Protein AF-A0A2A5FUY6-F1 (afdb_monomer_lite)

Foldseek 3Di:
DDDDDPVCVVQVVVPDDDDDDQFQLRPDPDDRSVVLCVVQQAVGRRLVSVLVVLVVCVVVVNDDQLAAEQEDEACSLSSLVSCCVPVVSRHNYGYHHPYDPDPVVVVVVCCVVVVVDDPPVVVVVVVCCCPVVVPVVPDPPAALQRVLLVVLLVCLLVVVLVVNLVSLVCCVVRVHDPVSSVVSLVVSCVPSHVVSSVSSVVSNVVSVVVVVVVD

pLDDT: mean 90.4, std 9.93, range [43.41, 98.5]

Secondary structure (DSSP, 8-state):
-----HHHHHHHTTT--------TT-TTS-HHHHHTTTT--SSSHHHHHHHHHHHHHHHTTSS-GGG-EEEEETHHHHHHHHHHHH-TTT-SEEEEES----HHHHHHHHHHHHT----HHHHHHHHHIIIIIIIITT-SSS-HHHHHHHHHHHHHHHT-HHHHHHHHHHHHHHT--HHHHHHHHHHHHHHT-HHHHHHHHHHHHHHHHHHHTT-

Structure (mmCIF, N/CA/C/O backbone):
data_AF-A0A2A5FUY6-F1
#
_entry.id   AF-A0A2A5FUY6-F1
#
loop_
_atom_site.group_PDB
_atom_site.id
_atom_site.type_symbol
_atom_site.label_atom_id
_atom_site.label_alt_id
_atom_site.label_comp_id
_atom_site.label_asym_id
_atom_site.label_entity_id
_atom_site.label_seq_id
_atom_site.pdbx_PDB_ins_code
_atom_site.Cartn_x
_atom_site.Cartn_y
_atom_site.Cartn_z
_atom_site.occupancy
_atom_site.B_iso_or_equiv
_atom_site.auth_seq_id
_atom_site.auth_comp_id
_atom_site.auth_asym_id
_atom_site.auth_atom_id
_atom_site.pdbx_PDB_model_num
ATOM 1 N N . MET A 1 1 ? -24.615 16.978 20.552 1.00 43.41 1 MET A N 1
ATOM 2 C CA . MET A 1 1 ? -25.984 17.390 20.941 1.00 43.41 1 MET A CA 1
ATOM 3 C C . MET A 1 1 ? -26.815 16.128 21.077 1.00 43.41 1 MET A C 1
ATOM 5 O O . MET A 1 1 ? -26.804 15.338 20.144 1.00 43.41 1 MET A O 1
ATOM 9 N N . GLY A 1 2 ? -27.458 15.912 22.228 1.00 55.75 2 GLY A N 1
ATOM 10 C CA . GLY A 1 2 ? -28.378 14.790 22.431 1.00 55.75 2 GLY A CA 1
ATOM 11 C C . GLY A 1 2 ? -29.694 15.068 21.713 1.00 55.75 2 GLY A C 1
ATOM 12 O O . GLY A 1 2 ? -30.437 15.957 22.119 1.00 55.75 2 GLY A O 1
ATOM 13 N N . GLY A 1 3 ? -29.926 14.363 20.610 1.00 68.38 3 GLY A N 1
ATOM 14 C CA . GLY A 1 3 ? -31.198 14.329 19.893 1.00 68.38 3 GLY A CA 1
ATOM 15 C C . GLY A 1 3 ? -31.881 12.978 20.092 1.00 68.38 3 GLY A C 1
ATOM 16 O O . GLY A 1 3 ? -31.270 12.033 20.585 1.00 68.38 3 GLY A O 1
ATOM 17 N N . TYR A 1 4 ? -33.152 12.883 19.714 1.00 82.38 4 TYR A N 1
ATOM 18 C CA . TYR A 1 4 ? -33.868 11.612 19.713 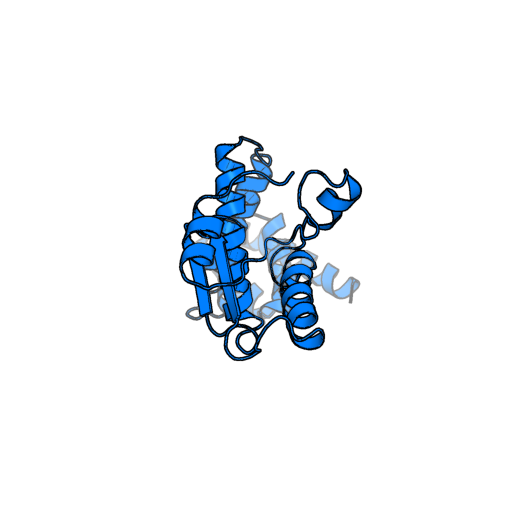1.00 82.38 4 TYR A CA 1
ATOM 19 C C . TYR A 1 4 ? -33.300 10.683 18.627 1.00 82.38 4 TYR A C 1
ATOM 21 O O . TYR A 1 4 ? -33.325 11.029 17.446 1.00 82.38 4 TYR A O 1
ATOM 29 N N . ASP A 1 5 ? -32.807 9.510 19.029 1.00 88.81 5 ASP A N 1
ATOM 30 C CA . ASP A 1 5 ? -32.321 8.463 18.128 1.00 88.81 5 ASP A CA 1
ATOM 31 C C . ASP A 1 5 ? -33.259 7.247 18.179 1.00 88.81 5 ASP A C 1
ATOM 33 O O . ASP A 1 5 ? -33.439 6.626 19.234 1.00 88.81 5 ASP A O 1
ATOM 37 N N . PHE A 1 6 ? -33.886 6.925 17.042 1.00 89.94 6 PHE A N 1
ATOM 38 C CA . PHE A 1 6 ? -34.851 5.824 16.934 1.00 89.94 6 PHE A CA 1
ATOM 39 C C . PHE A 1 6 ? -34.223 4.461 17.228 1.00 89.94 6 PHE A C 1
ATOM 41 O O . PHE A 1 6 ? -34.883 3.593 17.797 1.00 89.94 6 PHE A O 1
ATOM 48 N N . PHE A 1 7 ? -32.965 4.258 16.840 1.00 91.38 7 PHE A N 1
ATOM 49 C CA . PHE A 1 7 ? -32.300 2.969 16.970 1.00 91.38 7 PHE A CA 1
ATOM 50 C C . PHE A 1 7 ? -31.896 2.703 18.425 1.00 91.38 7 PHE A C 1
ATOM 52 O O . PHE A 1 7 ? -32.183 1.633 18.963 1.00 91.38 7 PHE A O 1
ATOM 59 N N . ALA A 1 8 ? -31.350 3.710 19.106 1.00 93.12 8 ALA A N 1
ATOM 60 C CA . ALA A 1 8 ? -31.071 3.672 20.534 1.00 93.12 8 ALA A CA 1
ATOM 61 C C . ALA A 1 8 ? -32.352 3.445 21.351 1.00 93.12 8 ALA A C 1
ATOM 63 O O . ALA A 1 8 ? -32.365 2.594 22.238 1.00 93.12 8 ALA A O 1
ATOM 64 N N . HIS A 1 9 ? -33.458 4.124 21.017 1.00 93.31 9 HIS A N 1
ATOM 65 C CA . HIS A 1 9 ? -34.748 3.889 21.678 1.00 93.31 9 HIS A CA 1
ATOM 66 C C . HIS A 1 9 ? -35.288 2.480 21.423 1.00 93.31 9 HIS A C 1
ATOM 68 O O . HIS A 1 9 ? -35.782 1.829 22.344 1.00 93.31 9 HIS A O 1
ATOM 74 N N . PHE A 1 10 ? -35.186 1.986 20.188 1.00 94.81 10 PHE A N 1
ATOM 75 C CA . PHE A 1 10 ? -35.605 0.634 19.833 1.00 94.81 10 PHE A CA 1
ATOM 76 C C . PHE A 1 10 ? -34.868 -0.426 20.664 1.00 94.81 10 PHE A C 1
ATOM 78 O O . PHE A 1 10 ? -35.512 -1.345 21.181 1.00 94.81 10 PHE A O 1
ATOM 85 N N . LEU A 1 11 ? -33.552 -0.279 20.835 1.00 95.12 11 LEU A N 1
ATOM 86 C CA . LEU A 1 11 ? -32.729 -1.167 21.659 1.00 95.12 11 LEU A CA 1
ATOM 87 C C . LEU A 1 11 ? -33.041 -1.013 23.154 1.00 95.12 11 LEU A C 1
ATOM 89 O O . LEU A 1 11 ? -33.283 -2.011 23.833 1.00 95.12 11 LEU A O 1
ATOM 93 N N . ALA A 1 12 ? -33.132 0.220 23.656 1.00 95.00 12 ALA A N 1
ATOM 94 C CA . ALA A 1 12 ? -33.463 0.487 25.055 1.00 95.00 12 ALA A CA 1
ATOM 95 C C . ALA A 1 12 ? -34.830 -0.094 25.450 1.00 95.00 12 ALA A C 1
ATOM 97 O O . ALA A 1 12 ? -34.960 -0.724 26.497 1.00 95.00 12 ALA A O 1
ATOM 98 N N . SER A 1 13 ? -35.834 0.007 24.569 1.00 96.44 13 SER A N 1
ATOM 99 C CA . SER A 1 13 ? -37.163 -0.588 24.790 1.00 96.44 13 SER A CA 1
ATOM 100 C C . SER A 1 13 ? -37.157 -2.122 24.889 1.00 96.44 13 SER A C 1
ATOM 102 O O . SER A 1 13 ? -38.132 -2.709 25.349 1.00 96.44 13 SER A O 1
ATOM 104 N N . ARG A 1 14 ? -36.063 -2.776 24.476 1.00 96.44 14 ARG A N 1
ATOM 105 C CA . ARG A 1 14 ? -35.843 -4.231 24.552 1.00 96.44 14 ARG A CA 1
ATOM 106 C C . ARG A 1 14 ? -34.923 -4.641 25.703 1.00 96.44 14 ARG A C 1
ATOM 108 O O . ARG A 1 14 ? -34.561 -5.808 25.791 1.00 96.44 14 ARG A O 1
ATOM 115 N N . GLY A 1 15 ? -34.567 -3.705 26.583 1.00 94.94 15 GLY A N 1
ATOM 116 C CA . GLY A 1 15 ? -33.772 -3.976 27.781 1.00 94.94 15 GLY A CA 1
ATOM 117 C C . GLY A 1 15 ? -32.260 -3.841 27.601 1.00 94.94 15 GLY A C 1
ATOM 118 O O . GLY A 1 15 ? -31.519 -4.242 28.493 1.00 94.94 15 GLY A O 1
ATOM 119 N N . TYR A 1 16 ? -31.785 -3.275 26.487 1.00 94.94 16 TYR A N 1
ATOM 120 C CA . TYR A 1 16 ? -30.362 -2.982 26.301 1.00 94.94 16 TYR A CA 1
ATOM 121 C C . TYR A 1 16 ? -29.993 -1.618 26.892 1.00 94.94 16 TYR A C 1
ATOM 123 O O . TYR A 1 16 ? -30.677 -0.623 26.652 1.00 94.94 16 TYR A O 1
ATOM 131 N N . ALA A 1 17 ? -28.866 -1.542 27.599 1.00 94.25 17 ALA A N 1
ATOM 132 C CA . ALA A 1 17 ? -28.207 -0.264 27.848 1.00 94.25 17 ALA A CA 1
ATOM 133 C C . ALA A 1 17 ? -27.505 0.189 26.558 1.00 94.25 17 ALA A C 1
ATOM 135 O O . ALA A 1 17 ? -26.751 -0.579 25.962 1.00 94.25 17 ALA A O 1
ATOM 136 N N . VAL A 1 18 ? -27.758 1.423 26.114 1.00 94.31 18 VAL A N 1
ATOM 137 C CA . VAL A 1 18 ? -27.176 1.971 24.880 1.00 94.31 18 VAL A CA 1
ATOM 138 C C . VAL A 1 18 ? -26.268 3.141 25.223 1.00 94.31 18 VAL A C 1
ATOM 140 O O . VAL A 1 18 ? -26.715 4.121 25.818 1.00 94.31 18 VAL A O 1
ATOM 143 N N . LEU A 1 19 ? -25.005 3.055 24.808 1.00 93.50 19 LEU A N 1
ATOM 144 C CA . LEU A 1 19 ? -24.041 4.142 24.925 1.00 93.50 19 LEU A CA 1
ATOM 145 C C . LEU A 1 19 ? -23.604 4.614 23.536 1.00 93.50 19 LEU A C 1
ATOM 147 O O . LEU A 1 19 ? -23.245 3.810 22.681 1.00 93.50 19 LEU A O 1
ATOM 151 N N . GLN A 1 20 ? -23.609 5.931 23.331 1.00 93.75 20 GLN A N 1
ATOM 152 C CA . GLN A 1 20 ? -23.151 6.580 22.102 1.00 93.75 20 GLN A CA 1
ATOM 153 C C . GLN A 1 20 ? -21.964 7.498 22.434 1.00 93.75 20 GLN A C 1
ATOM 155 O O . GLN A 1 20 ? -22.168 8.674 22.758 1.00 93.75 20 GLN A O 1
ATOM 160 N N . PRO A 1 21 ? -20.725 6.972 22.433 1.00 92.38 21 PRO A N 1
ATOM 161 C CA . PRO A 1 21 ? -19.552 7.761 22.779 1.00 92.38 21 PRO A CA 1
ATOM 162 C C . PRO A 1 21 ? -19.208 8.762 21.673 1.00 92.38 21 PRO A C 1
ATOM 164 O O . PRO A 1 21 ? -19.281 8.458 20.484 1.00 92.38 21 PRO A O 1
ATOM 167 N N . ASN A 1 22 ? -18.769 9.954 22.076 1.00 92.56 22 ASN A N 1
ATOM 168 C CA . ASN A 1 22 ? -18.176 10.931 21.165 1.00 92.56 22 ASN A CA 1
ATOM 169 C C . ASN A 1 22 ? -16.652 10.769 21.182 1.00 92.56 22 ASN A C 1
ATOM 171 O O . ASN A 1 22 ? -15.953 11.519 21.861 1.00 92.56 22 ASN A O 1
ATOM 175 N N . PHE A 1 23 ? -16.145 9.776 20.454 1.00 93.38 23 PHE A N 1
ATOM 176 C CA . PHE A 1 23 ? -14.707 9.530 20.277 1.00 93.38 23 PHE A CA 1
ATOM 177 C C . PHE A 1 23 ? -14.007 10.703 19.565 1.00 93.38 23 PHE A C 1
ATOM 179 O O . PHE A 1 23 ? -14.655 11.545 18.920 1.00 93.38 23 PHE A O 1
ATOM 186 N N . ARG A 1 24 ? -12.678 10.781 19.672 1.00 94.50 24 ARG A N 1
ATOM 187 C CA . ARG A 1 24 ? -11.841 11.762 18.962 1.00 94.50 24 ARG A CA 1
ATOM 188 C C . ARG A 1 24 ? -12.101 11.688 17.457 1.00 94.50 24 ARG A C 1
ATOM 190 O O . ARG A 1 24 ? -12.265 10.616 16.897 1.00 94.50 24 ARG A O 1
ATOM 197 N N . GLY A 1 25 ? -12.237 12.836 16.800 1.00 91.06 25 GLY A N 1
ATOM 198 C CA . GLY A 1 25 ? -12.772 12.946 15.434 1.00 91.06 25 GLY A CA 1
ATOM 199 C C . GLY A 1 25 ? -14.249 13.353 15.366 1.00 91.06 25 GLY A C 1
ATOM 200 O O . GLY A 1 25 ? -14.688 13.899 14.352 1.00 91.06 25 GLY A O 1
ATOM 201 N N . SER A 1 26 ? -15.012 13.183 16.453 1.00 91.56 26 SER A N 1
ATOM 202 C CA . SER A 1 26 ? -16.414 13.615 16.519 1.00 91.56 26 SER A CA 1
ATOM 203 C C . SER A 1 26 ? -16.566 15.136 16.395 1.00 91.56 26 SER A C 1
ATOM 205 O O . SER A 1 26 ? -15.734 15.932 16.837 1.00 91.56 26 SER A O 1
ATOM 207 N N . SER A 1 27 ? -17.676 15.568 15.800 1.00 87.56 27 SER A N 1
ATOM 208 C CA . SER A 1 27 ? -18.012 16.992 15.686 1.00 87.56 27 SER A CA 1
ATOM 209 C C . SER A 1 27 ? -18.591 17.560 16.994 1.00 87.56 27 SER A C 1
ATOM 211 O O . SER A 1 27 ? -19.092 16.819 17.832 1.00 87.56 27 SER A O 1
ATOM 213 N N . GLY A 1 28 ? -18.547 18.886 17.174 1.00 88.75 28 GLY A N 1
ATOM 214 C CA . GLY A 1 28 ? -19.163 19.569 18.326 1.00 88.75 28 GLY A CA 1
ATOM 215 C C . GLY A 1 28 ? -18.254 19.808 19.541 1.00 88.75 28 GLY A C 1
ATOM 216 O O . GLY A 1 28 ? -18.685 20.483 20.468 1.00 88.75 28 GLY A O 1
ATOM 217 N N . TYR A 1 29 ? -16.999 19.343 19.510 1.00 91.44 29 TYR A N 1
ATOM 218 C CA . TYR A 1 29 ? -16.023 19.451 20.615 1.00 91.44 29 TYR A CA 1
ATOM 219 C C . TYR A 1 29 ? -14.793 20.314 20.267 1.00 91.44 29 TYR A C 1
ATOM 221 O O . TYR A 1 29 ? -13.744 20.232 20.900 1.00 91.44 29 TYR A O 1
ATOM 229 N N . GLY A 1 30 ? -14.912 21.157 19.238 1.00 92.19 30 GLY A N 1
ATOM 230 C CA . GLY A 1 30 ? -13.837 22.032 18.763 1.00 92.19 30 GLY A CA 1
ATOM 231 C C . GLY A 1 30 ? -12.961 21.420 17.664 1.00 92.19 30 GLY A C 1
ATOM 232 O O . GLY A 1 30 ? -13.079 20.248 17.304 1.00 92.19 30 GLY A O 1
ATOM 233 N N . TYR A 1 31 ? -12.098 22.260 17.087 1.00 91.25 31 TYR A N 1
ATOM 234 C CA . TYR A 1 31 ? -11.232 21.883 15.966 1.00 91.25 31 TYR A CA 1
ATOM 235 C C . TYR A 1 31 ? -10.212 20.813 16.363 1.00 91.25 31 TYR A C 1
ATOM 237 O O . TYR A 1 31 ? -10.078 19.824 15.655 1.00 91.25 31 TYR A O 1
ATOM 245 N N . GLN A 1 32 ? -9.558 20.970 17.518 1.00 93.81 32 GLN A N 1
ATOM 246 C CA . GLN A 1 32 ? -8.533 20.030 17.984 1.00 93.81 32 GLN A CA 1
ATOM 247 C C . GLN A 1 32 ? -9.097 18.622 18.206 1.00 93.81 32 GLN A C 1
ATOM 249 O O . GLN A 1 32 ? -8.493 17.648 17.773 1.00 93.81 32 GLN A O 1
ATOM 254 N N . TRP A 1 33 ? -10.297 18.511 18.788 1.00 91.75 33 TRP A N 1
ATOM 255 C CA . TRP A 1 33 ? -10.958 17.217 18.978 1.00 91.75 33 TRP A CA 1
ATOM 256 C C . TRP A 1 33 ? -11.274 16.525 17.653 1.00 91.75 33 TRP A C 1
ATOM 258 O O . TRP A 1 33 ? -11.095 15.319 17.519 1.00 91.75 33 TRP A O 1
ATOM 268 N N . ARG A 1 34 ? -11.714 17.296 16.652 1.00 89.69 34 ARG A N 1
ATOM 269 C CA . ARG A 1 34 ? -11.966 16.779 15.305 1.00 89.69 34 ARG A CA 1
ATOM 270 C C . ARG A 1 34 ? -10.667 16.377 14.606 1.00 89.69 34 ARG A C 1
ATOM 272 O O . ARG A 1 34 ? -10.614 15.316 13.999 1.00 89.69 34 ARG A O 1
ATOM 279 N N . GLN A 1 35 ? -9.628 17.207 14.708 1.00 91.25 35 GLN A N 1
ATOM 280 C CA . GLN A 1 35 ? -8.320 16.939 14.109 1.00 91.25 35 GLN A CA 1
ATOM 281 C C . GLN A 1 35 ? -7.659 15.688 14.682 1.00 91.25 35 GLN A C 1
ATOM 283 O O . GLN A 1 35 ? -7.036 14.950 13.931 1.00 91.25 35 GLN A O 1
ATOM 288 N N . ALA A 1 36 ? -7.859 15.410 15.970 1.00 92.94 36 ALA A N 1
ATOM 289 C CA . ALA A 1 36 ? -7.315 14.233 16.639 1.00 92.94 36 ALA A CA 1
ATOM 290 C C . ALA A 1 36 ? -7.838 12.887 16.098 1.00 92.94 36 ALA A C 1
ATOM 292 O O . ALA A 1 36 ? -7.342 11.856 16.528 1.00 92.94 36 ALA A O 1
ATOM 293 N N . GLY A 1 37 ? -8.837 12.875 15.206 1.00 89.38 37 GLY A N 1
ATOM 294 C CA . GLY A 1 37 ? -9.282 11.663 14.506 1.00 89.38 37 GLY A CA 1
ATOM 295 C C . GLY A 1 37 ? -8.758 11.526 13.069 1.00 89.38 37 GLY A C 1
ATOM 296 O O . GLY A 1 37 ? -9.020 10.521 12.411 1.00 89.38 37 GLY A O 1
ATOM 297 N N . PHE A 1 38 ? -8.053 12.521 12.520 1.00 88.31 38 PHE A N 1
ATOM 298 C CA . PHE A 1 38 ? -7.564 12.429 11.141 1.00 88.31 38 PHE A CA 1
ATOM 299 C C . PHE A 1 38 ? -6.385 11.463 11.043 1.00 88.31 38 PHE A C 1
ATOM 301 O O . PHE A 1 38 ? -5.369 11.661 11.695 1.00 88.31 38 PHE A O 1
ATOM 308 N N . GLY A 1 39 ? -6.512 10.452 10.180 1.00 88.19 39 GLY A N 1
ATOM 309 C CA . GLY A 1 39 ? -5.501 9.399 10.023 1.00 88.19 39 GLY A CA 1
ATOM 310 C C . GLY A 1 39 ? -5.594 8.280 11.064 1.00 88.19 39 GLY A C 1
ATOM 311 O O . GLY A 1 39 ? -4.803 7.350 11.014 1.00 88.19 39 GLY A O 1
ATOM 312 N N . GLU A 1 40 ? -6.584 8.329 11.958 1.00 92.50 40 GLU A N 1
ATOM 313 C CA . GLU A 1 40 ? -6.680 7.450 13.132 1.00 92.50 40 GLU A CA 1
ATOM 314 C C . GLU A 1 40 ? -7.707 6.310 12.968 1.00 92.50 40 GLU A C 1
ATOM 316 O O . GLU A 1 40 ? -8.186 5.745 13.953 1.00 92.50 40 GLU A O 1
ATOM 321 N N . TRP A 1 41 ? -8.077 5.966 11.728 1.00 90.94 41 TRP A N 1
ATOM 322 C CA . TRP A 1 41 ? -8.893 4.777 11.441 1.00 90.94 41 TRP A CA 1
ATOM 323 C C . TRP A 1 41 ? -8.023 3.512 11.533 1.00 90.94 41 TRP A C 1
ATOM 325 O O . TRP A 1 41 ? -6.852 3.537 11.170 1.00 90.94 41 TRP A O 1
ATOM 335 N N . GLY A 1 42 ? -8.597 2.379 11.953 1.00 86.06 42 GLY A N 1
ATOM 336 C CA . GLY A 1 42 ? -7.865 1.107 12.097 1.00 86.06 42 GLY A CA 1
ATOM 337 C C . GLY A 1 42 ? -7.539 0.842 13.548 1.00 86.06 42 GLY A C 1
ATOM 338 O O . GLY A 1 42 ? -8.426 0.930 14.386 1.00 86.06 42 GLY A O 1
ATOM 339 N N . THR A 1 43 ? -6.277 0.565 13.849 1.00 82.00 43 THR A N 1
ATOM 340 C CA . THR A 1 43 ? -5.764 0.469 15.226 1.00 82.00 43 THR A CA 1
ATOM 341 C C . THR A 1 43 ? -5.390 1.843 15.794 1.00 82.00 43 THR A C 1
ATOM 343 O O . THR A 1 43 ? -4.528 1.954 16.662 1.00 82.00 43 THR A O 1
ATOM 346 N N . GLY A 1 44 ? -5.948 2.911 15.221 1.00 88.25 44 GLY A N 1
ATOM 347 C CA . GLY A 1 44 ? -5.701 4.277 15.649 1.00 88.25 44 GLY A CA 1
ATOM 348 C C . GLY A 1 44 ? -6.552 4.666 16.850 1.00 88.25 44 GLY A C 1
ATOM 349 O O . GLY A 1 44 ? -7.415 3.927 17.333 1.00 88.25 44 GLY A O 1
ATOM 350 N N . ILE A 1 45 ? -6.324 5.888 17.308 1.00 92.38 45 ILE A N 1
ATOM 351 C CA . ILE A 1 45 ? -6.951 6.477 18.490 1.00 92.38 45 ILE A CA 1
ATOM 352 C C . ILE A 1 45 ? -8.485 6.383 18.482 1.00 92.38 45 ILE A C 1
ATOM 354 O O . ILE A 1 45 ? -9.090 6.187 19.536 1.00 92.38 45 ILE A O 1
ATOM 358 N N . MET A 1 46 ? -9.126 6.503 17.317 1.00 94.12 46 MET A N 1
ATOM 359 C CA . MET A 1 46 ? -10.589 6.478 17.245 1.00 94.12 46 MET A CA 1
ATOM 360 C C . MET A 1 46 ? -11.169 5.121 17.648 1.00 94.12 46 MET A C 1
ATOM 362 O O . MET A 1 46 ? -12.262 5.074 18.206 1.00 94.12 46 MET A O 1
ATOM 366 N N . GLN A 1 47 ? -10.449 4.032 17.366 1.00 95.00 47 GLN A N 1
ATOM 367 C CA . GLN A 1 47 ? -10.853 2.690 17.770 1.00 95.00 47 GLN A CA 1
ATOM 368 C C . GLN A 1 47 ? -10.576 2.469 19.257 1.00 95.00 47 GLN A C 1
ATOM 370 O O . GLN A 1 47 ? -11.435 1.935 19.953 1.00 95.00 47 GLN A O 1
ATOM 375 N N . HIS A 1 48 ? -9.430 2.951 19.751 1.00 94.44 48 HIS A N 1
ATOM 376 C CA . HIS A 1 48 ? -9.096 2.889 21.175 1.00 94.44 48 HIS A CA 1
ATOM 377 C C . HIS A 1 48 ? -10.137 3.601 22.044 1.00 94.44 48 HIS A C 1
ATOM 379 O O . HIS A 1 48 ? -10.576 3.053 23.045 1.00 94.44 48 HIS A O 1
ATOM 385 N N . ASP A 1 49 ? -10.636 4.766 21.622 1.00 95.62 49 ASP A N 1
ATOM 386 C CA . ASP A 1 49 ? -11.694 5.467 22.359 1.00 95.62 49 ASP A CA 1
ATOM 387 C C . ASP A 1 49 ? -12.975 4.622 22.512 1.00 95.62 49 ASP A C 1
ATOM 389 O O . ASP A 1 49 ? -13.693 4.761 23.501 1.00 95.62 49 ASP A O 1
ATOM 393 N N . LEU A 1 50 ? -13.284 3.745 21.551 1.00 94.75 50 LEU A N 1
ATOM 394 C CA . LEU A 1 50 ? -14.444 2.850 21.624 1.00 94.75 50 LEU A CA 1
ATOM 395 C C . LEU A 1 50 ? -14.189 1.674 22.573 1.00 94.75 50 LEU A C 1
ATOM 397 O O . LEU A 1 50 ? -15.061 1.332 23.376 1.00 94.75 50 LEU A O 1
ATOM 401 N N . THR A 1 51 ? -12.999 1.076 22.503 1.00 94.00 51 THR A N 1
ATOM 402 C CA . THR A 1 51 ? -12.604 -0.050 23.360 1.00 94.00 51 THR A CA 1
ATOM 40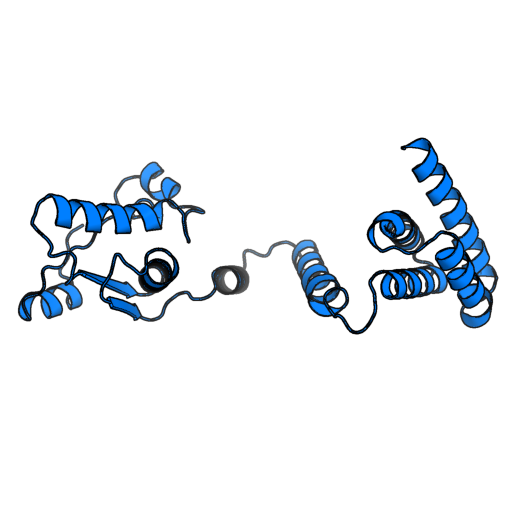3 C C . THR A 1 51 ? -12.411 0.390 24.812 1.00 94.00 51 THR A C 1
ATOM 405 O O . THR A 1 51 ? -12.841 -0.312 25.725 1.00 94.00 51 THR A O 1
ATOM 408 N N . ASP A 1 52 ? -11.855 1.581 25.039 1.00 95.06 52 ASP A N 1
ATOM 409 C CA . ASP A 1 52 ? -11.649 2.173 26.365 1.00 95.06 52 ASP A CA 1
ATOM 410 C C . ASP A 1 52 ? -12.982 2.499 27.036 1.00 95.06 52 ASP A C 1
ATOM 412 O O . ASP A 1 52 ? -13.161 2.287 28.234 1.00 95.06 52 ASP A O 1
ATOM 416 N N . VAL A 1 53 ? -13.957 2.978 26.260 1.00 94.31 53 VAL A N 1
ATOM 417 C CA . VAL A 1 53 ? -15.312 3.219 26.757 1.00 94.31 53 VAL A CA 1
ATOM 418 C C . VAL A 1 53 ? -15.977 1.916 27.202 1.00 94.31 53 VAL A C 1
ATOM 420 O O . VAL A 1 53 ? -16.566 1.881 28.284 1.00 94.31 53 VAL A O 1
ATOM 423 N N . ALA A 1 54 ? -15.877 0.847 26.405 1.00 93.94 54 ALA A N 1
ATOM 424 C CA . ALA A 1 54 ? -16.420 -0.458 26.780 1.00 93.94 54 ALA A CA 1
ATOM 425 C C . ALA A 1 54 ? -15.751 -0.987 28.058 1.00 93.94 54 ALA A C 1
ATOM 427 O O . ALA A 1 54 ? -16.439 -1.348 29.014 1.00 93.94 54 ALA A O 1
ATOM 428 N N . GLN A 1 55 ? -14.419 -0.929 28.113 1.00 94.81 55 GLN A N 1
ATOM 429 C CA . GLN A 1 55 ? -13.636 -1.342 29.274 1.00 94.81 55 GLN A CA 1
ATOM 430 C C . GLN A 1 55 ? -14.014 -0.551 30.534 1.00 94.81 55 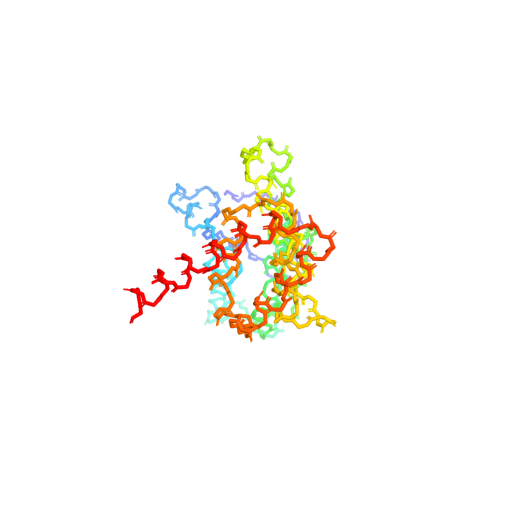GLN A C 1
ATOM 432 O O . GLN A 1 55 ? -14.246 -1.129 31.595 1.00 94.81 55 GLN A O 1
ATOM 437 N N . ASN A 1 56 ? -14.172 0.769 30.416 1.00 95.62 56 ASN A N 1
ATOM 438 C CA . ASN A 1 56 ? -14.546 1.616 31.542 1.00 95.62 56 ASN A CA 1
ATOM 439 C C . ASN A 1 56 ? -15.938 1.285 32.102 1.00 95.62 56 ASN A C 1
ATOM 441 O O . ASN A 1 56 ? -16.154 1.378 33.313 1.00 95.62 56 ASN A O 1
ATOM 445 N N . LEU A 1 57 ? -16.890 0.899 31.245 1.00 94.25 57 LEU A N 1
ATOM 446 C CA . LEU A 1 57 ? -18.215 0.465 31.691 1.00 94.25 57 LEU A CA 1
ATOM 447 C C . LEU A 1 57 ? -18.161 -0.859 32.458 1.00 94.25 57 LEU A C 1
ATOM 449 O O . LEU A 1 57 ? -18.880 -0.999 33.449 1.00 94.25 57 LEU A O 1
ATOM 453 N N . ILE A 1 58 ? -17.314 -1.799 32.029 1.00 94.19 58 ILE A N 1
ATOM 454 C CA . ILE A 1 58 ? -17.092 -3.071 32.732 1.00 94.19 58 ILE A CA 1
ATOM 455 C C . ILE A 1 58 ? -16.498 -2.800 34.115 1.00 94.19 58 ILE A C 1
ATOM 457 O O . ILE A 1 58 ? -17.050 -3.228 35.125 1.00 94.19 58 ILE A O 1
ATOM 461 N N . GLU A 1 59 ? -15.414 -2.024 34.179 1.00 96.12 59 GLU A N 1
ATOM 462 C CA . GLU A 1 59 ? -14.696 -1.723 35.427 1.00 96.12 59 GLU A CA 1
ATOM 463 C C . GLU A 1 59 ? -15.573 -1.028 36.470 1.00 96.12 59 GLU A C 1
ATOM 465 O O . GLU A 1 59 ? -15.430 -1.245 37.672 1.00 96.12 59 GLU A O 1
ATOM 470 N N . ARG A 1 60 ? -16.509 -0.194 36.013 1.00 95.50 60 ARG A N 1
ATOM 471 C CA . ARG A 1 60 ? -17.462 0.507 36.879 1.00 95.50 60 ARG A CA 1
ATOM 472 C C . ARG A 1 60 ? -18.693 -0.327 37.244 1.00 95.50 60 ARG A C 1
ATOM 474 O O . ARG A 1 60 ? -19.540 0.163 37.987 1.00 95.50 60 ARG A O 1
ATOM 481 N N . GLY A 1 61 ? -18.807 -1.553 36.733 1.00 94.31 61 GLY A N 1
ATOM 482 C CA . GLY A 1 61 ? -19.930 -2.456 36.991 1.00 94.31 61 GLY A CA 1
ATOM 483 C C . GLY A 1 61 ? -21.221 -2.085 36.254 1.00 94.31 61 GLY A C 1
ATOM 484 O O . GLY A 1 61 ? -22.296 -2.524 36.656 1.00 94.31 61 GLY A O 1
ATOM 485 N N . PHE A 1 62 ? -21.140 -1.272 35.196 1.00 92.38 62 PHE A N 1
ATOM 486 C CA . PHE A 1 62 ? -22.294 -0.898 34.368 1.00 92.38 62 PHE A CA 1
ATOM 487 C C . PHE A 1 62 ? -22.537 -1.855 33.197 1.00 92.38 62 PHE A C 1
ATOM 489 O O . PHE A 1 62 ? -23.644 -1.876 32.659 1.00 92.38 62 PHE A O 1
ATOM 496 N N . ALA A 1 63 ? -21.526 -2.627 32.794 1.00 93.56 63 ALA A N 1
ATOM 497 C CA . ALA A 1 63 ? -21.621 -3.614 31.726 1.00 93.56 63 ALA A CA 1
ATOM 498 C C . ALA A 1 63 ? -21.102 -4.977 32.193 1.00 93.56 63 ALA A C 1
ATOM 500 O O . ALA A 1 63 ? -20.127 -5.068 32.934 1.00 93.56 63 ALA A O 1
ATOM 501 N N . ASP A 1 64 ? -21.770 -6.030 31.736 1.00 94.38 64 ASP A N 1
ATOM 502 C CA . ASP A 1 64 ? -21.330 -7.411 31.900 1.00 94.38 64 ASP A CA 1
ATOM 503 C C . ASP A 1 64 ? -20.383 -7.756 30.738 1.00 94.38 64 ASP A C 1
ATOM 505 O O . ASP A 1 64 ? -20.815 -7.601 29.591 1.00 94.38 64 ASP A O 1
ATOM 509 N N . PRO A 1 65 ? -19.132 -8.188 30.997 1.00 93.31 65 PRO A N 1
ATOM 510 C CA . PRO A 1 65 ? -18.141 -8.446 29.950 1.00 93.31 65 PRO A C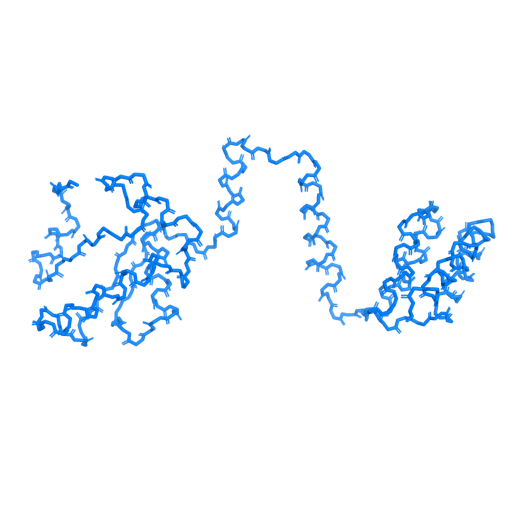A 1
ATOM 511 C C . PRO A 1 65 ? -18.603 -9.487 28.922 1.00 93.31 65 PRO A C 1
ATOM 513 O O . PRO A 1 65 ? -18.236 -9.380 27.756 1.00 93.31 65 PRO A O 1
ATOM 516 N N . ASP A 1 66 ? -19.472 -10.427 29.305 1.00 95.31 66 ASP A N 1
ATOM 517 C CA . ASP A 1 66 ? -19.959 -11.476 28.403 1.00 95.31 66 ASP A CA 1
ATOM 518 C C . ASP A 1 66 ? -21.167 -11.026 27.556 1.00 95.31 66 ASP A C 1
ATOM 520 O O . ASP A 1 66 ? -21.683 -11.788 26.730 1.00 95.31 66 ASP A O 1
ATOM 524 N N . ARG A 1 67 ? -21.657 -9.790 27.746 1.00 95.25 67 ARG A N 1
ATOM 525 C CA . ARG A 1 67 ? -22.876 -9.260 27.107 1.00 95.25 67 ARG A CA 1
ATOM 526 C C . ARG A 1 67 ? -22.679 -7.862 26.515 1.00 95.25 67 ARG A C 1
ATOM 528 O O . ARG A 1 67 ? -23.526 -6.983 26.697 1.00 95.25 67 ARG A O 1
ATOM 535 N N . ILE A 1 68 ? -21.593 -7.663 25.768 1.00 95.81 68 ILE A N 1
ATOM 536 C CA . ILE A 1 68 ? -21.283 -6.383 25.111 1.00 95.81 68 ILE A CA 1
ATOM 537 C C . ILE A 1 68 ? -21.309 -6.544 23.597 1.00 95.81 68 ILE A C 1
ATOM 539 O O . ILE A 1 68 ? -20.704 -7.450 23.033 1.00 95.81 68 ILE A O 1
ATOM 543 N N . CYS A 1 69 ? -21.993 -5.623 22.925 1.00 95.88 69 CYS A N 1
ATOM 544 C CA . CYS A 1 69 ? -22.059 -5.574 21.474 1.00 95.88 69 CYS A CA 1
ATOM 545 C C . CYS A 1 69 ? -21.669 -4.196 20.953 1.00 95.88 69 CYS A C 1
ATOM 547 O O . CYS A 1 69 ? -22.048 -3.177 21.531 1.00 95.88 69 CYS A O 1
ATOM 549 N N . ILE A 1 70 ? -20.976 -4.171 19.817 1.00 96.44 70 ILE A N 1
ATOM 550 C CA . ILE A 1 70 ? -20.680 -2.952 19.066 1.00 96.44 70 ILE A CA 1
ATOM 551 C C . ILE A 1 70 ? -21.547 -2.891 17.810 1.00 96.44 70 ILE A C 1
ATOM 553 O O . ILE A 1 70 ? -21.651 -3.851 17.047 1.00 96.44 70 ILE A O 1
ATOM 557 N N . VAL A 1 71 ? -22.202 -1.751 17.593 1.00 96.00 71 VAL A N 1
ATOM 558 C CA . VAL A 1 71 ? -23.113 -1.547 16.463 1.00 96.00 71 VAL A CA 1
ATOM 559 C C . VAL A 1 71 ? -22.839 -0.196 15.828 1.00 96.00 71 VAL A C 1
ATOM 561 O O . VAL A 1 71 ? -22.746 0.808 16.534 1.00 96.00 71 VAL A O 1
ATOM 564 N N . GLY A 1 72 ? -22.759 -0.139 14.499 1.00 95.25 72 GLY A N 1
ATOM 565 C CA . GLY A 1 72 ? -22.584 1.138 13.819 1.00 95.25 72 GLY A CA 1
ATOM 566 C C . GLY A 1 72 ? -22.892 1.126 12.327 1.00 95.25 72 GLY A C 1
ATOM 567 O O . GLY A 1 72 ? -22.973 0.077 11.687 1.00 95.25 72 GLY A O 1
ATOM 568 N N . ALA A 1 73 ? -23.060 2.334 11.777 1.00 93.94 73 ALA A N 1
ATOM 569 C CA . ALA A 1 73 ? -23.351 2.566 10.366 1.00 93.94 73 ALA A CA 1
ATOM 570 C C . ALA A 1 73 ? -22.285 3.434 9.679 1.00 93.94 73 ALA A C 1
ATOM 572 O O . ALA A 1 73 ? -21.719 4.324 10.318 1.00 93.94 73 ALA A O 1
ATOM 573 N N . SER A 1 74 ? -22.023 3.218 8.383 1.00 93.25 74 SER A N 1
ATOM 574 C CA . SER A 1 74 ? -20.986 3.946 7.626 1.00 93.25 74 SER A CA 1
ATOM 575 C C . SER A 1 74 ? -19.606 3.800 8.293 1.00 93.25 74 SER A C 1
ATOM 577 O O . SER A 1 74 ? -19.135 2.671 8.450 1.00 93.25 74 SER A O 1
ATOM 579 N N . TYR A 1 75 ? -18.978 4.885 8.767 1.00 93.12 75 TYR A N 1
ATOM 580 C CA . TYR A 1 75 ? -17.785 4.800 9.622 1.00 93.12 75 TYR A CA 1
ATOM 581 C C . TYR A 1 75 ? -18.017 3.939 10.873 1.00 93.12 75 TYR A C 1
ATOM 583 O O . TYR A 1 75 ? -17.169 3.134 11.234 1.00 93.12 75 TYR A O 1
ATOM 591 N N . GLY A 1 76 ? -19.182 4.039 11.516 1.00 94.00 76 GLY A N 1
ATOM 592 C CA . GLY A 1 76 ? -19.502 3.179 12.657 1.00 94.00 76 GLY A CA 1
ATOM 593 C C . GLY A 1 76 ? -19.574 1.698 12.270 1.00 94.00 76 GLY A C 1
ATOM 594 O O . GLY A 1 76 ? -19.266 0.835 13.083 1.00 94.00 76 GLY A O 1
ATOM 595 N N . GLY A 1 77 ? -19.942 1.398 11.021 1.00 96.00 77 GLY A N 1
ATOM 596 C CA . GLY A 1 77 ? -19.915 0.036 10.496 1.00 96.00 77 GLY A CA 1
ATOM 597 C C . GLY A 1 77 ? -18.482 -0.459 10.307 1.00 96.00 77 GLY A C 1
ATOM 598 O O . GLY A 1 77 ? -18.183 -1.593 10.666 1.00 96.00 77 GLY A O 1
ATOM 599 N N . TYR A 1 78 ? -17.587 0.408 9.819 1.00 96.12 78 TYR A N 1
ATOM 600 C CA . TYR A 1 78 ? -16.148 0.136 9.807 1.00 96.12 78 TYR A CA 1
ATOM 601 C C . TYR A 1 78 ? -15.619 -0.139 11.220 1.00 96.12 78 TYR A C 1
ATOM 603 O O . TYR A 1 78 ? -14.971 -1.155 11.430 1.00 96.12 78 TYR A O 1
ATOM 611 N N . ALA A 1 79 ? -15.945 0.710 12.197 1.00 96.00 79 ALA A N 1
ATOM 612 C CA . ALA A 1 79 ? -15.499 0.549 13.581 1.00 96.00 79 ALA A CA 1
ATOM 613 C C . ALA A 1 79 ? -15.996 -0.763 14.223 1.00 96.00 79 ALA A C 1
ATOM 615 O O . ALA A 1 79 ? -15.263 -1.397 14.981 1.00 96.00 79 ALA A O 1
ATOM 616 N N . ALA A 1 80 ? -17.213 -1.209 13.883 1.00 96.44 80 ALA A N 1
ATOM 617 C CA . ALA A 1 80 ? -17.733 -2.509 14.308 1.00 96.44 80 ALA A CA 1
ATOM 618 C C . ALA A 1 80 ? -16.937 -3.677 13.695 1.00 96.44 80 ALA A C 1
ATOM 620 O O . ALA A 1 80 ? -16.584 -4.616 14.406 1.00 96.44 80 ALA A O 1
ATOM 621 N N . LEU A 1 81 ? -16.600 -3.608 12.401 1.00 95.81 81 LEU A N 1
ATOM 622 C CA . LEU A 1 81 ? -15.736 -4.608 11.759 1.00 95.81 81 LEU A CA 1
ATOM 623 C C . LEU A 1 81 ? -14.306 -4.577 12.317 1.00 95.81 81 LEU A C 1
ATOM 625 O O . LEU A 1 81 ? -13.719 -5.630 12.547 1.00 95.81 81 LEU A O 1
ATOM 629 N N . ALA A 1 82 ? -13.761 -3.388 12.578 1.00 95.00 82 ALA A N 1
ATOM 630 C CA . ALA A 1 82 ? -12.442 -3.205 13.170 1.00 95.00 82 ALA A CA 1
ATOM 631 C C . ALA A 1 82 ? -12.376 -3.793 14.587 1.00 95.00 82 ALA A C 1
ATOM 633 O O . ALA A 1 82 ? -11.411 -4.472 14.914 1.00 95.00 82 ALA A O 1
ATOM 634 N N . ALA A 1 83 ? -13.418 -3.615 15.404 1.00 94.31 83 ALA A N 1
ATOM 635 C CA . ALA A 1 83 ? -13.506 -4.252 16.717 1.00 94.31 83 ALA A CA 1
ATOM 636 C C . ALA A 1 83 ? -13.516 -5.783 16.608 1.00 94.31 83 ALA A C 1
ATOM 638 O O . ALA A 1 83 ? -12.774 -6.449 17.321 1.00 94.31 83 ALA A O 1
ATOM 639 N N . ALA A 1 84 ? -14.297 -6.342 15.678 1.00 94.06 84 ALA A N 1
ATOM 640 C CA . ALA A 1 84 ? -14.325 -7.787 15.450 1.00 94.06 84 ALA A CA 1
ATOM 641 C C . ALA A 1 84 ? -12.971 -8.341 14.970 1.00 94.06 84 ALA A C 1
ATOM 643 O O . ALA A 1 84 ? -12.629 -9.478 15.281 1.00 94.06 84 ALA A O 1
ATOM 644 N N . ALA A 1 85 ? -12.203 -7.553 14.213 1.00 93.31 85 ALA A N 1
ATOM 645 C CA . ALA A 1 85 ? -10.908 -7.964 13.681 1.00 93.31 85 ALA A CA 1
ATOM 646 C C . ALA A 1 85 ? -9.752 -7.787 14.680 1.00 93.31 85 ALA A C 1
ATOM 648 O O . ALA A 1 85 ? -8.858 -8.628 14.734 1.00 93.31 85 ALA A O 1
ATOM 649 N N . PHE A 1 86 ? -9.744 -6.691 15.442 1.00 92.25 86 PHE A N 1
ATOM 650 C CA . PHE A 1 86 ? -8.595 -6.281 16.257 1.00 92.25 86 PHE A CA 1
ATOM 651 C C . PHE A 1 86 ? -8.789 -6.509 17.758 1.00 92.25 86 PHE A C 1
ATOM 653 O O . PHE A 1 86 ? -7.804 -6.633 18.479 1.00 92.25 86 PHE A O 1
ATOM 660 N N . THR A 1 87 ? -10.033 -6.593 18.232 1.00 91.69 87 THR A N 1
ATOM 661 C CA . THR A 1 87 ? -10.375 -6.863 19.639 1.00 91.69 87 THR A CA 1
ATOM 662 C C . THR A 1 87 ? -11.500 -7.906 19.739 1.00 91.69 87 THR A C 1
ATOM 664 O O . THR A 1 87 ? -12.559 -7.611 20.304 1.00 91.69 87 THR A O 1
ATOM 667 N N . PRO A 1 88 ? -11.314 -9.113 19.169 1.00 88.31 88 PRO A N 1
ATOM 668 C CA . PRO A 1 88 ? -12.376 -10.118 19.062 1.00 88.31 88 PRO A CA 1
ATOM 669 C C . PRO A 1 88 ? -12.897 -10.601 20.421 1.00 88.31 88 PRO A C 1
ATOM 671 O O . PRO A 1 88 ? -14.062 -10.963 20.527 1.00 88.31 88 PRO A O 1
ATOM 674 N N . ASP A 1 89 ? -12.064 -10.556 21.463 1.00 91.38 89 ASP A N 1
ATOM 675 C CA . ASP A 1 89 ? -12.421 -11.043 22.800 1.00 91.38 89 ASP A CA 1
ATOM 676 C C . ASP A 1 89 ? -13.203 -10.017 23.636 1.00 91.38 89 ASP A C 1
ATOM 678 O O . ASP A 1 89 ? -13.741 -10.356 24.686 1.00 91.38 89 ASP A O 1
ATOM 682 N N . GLN A 1 90 ? -13.266 -8.751 23.204 1.00 90.69 90 GLN A N 1
ATOM 683 C CA . GLN A 1 90 ? -13.903 -7.684 23.984 1.00 90.69 90 GLN A CA 1
ATOM 684 C C . GLN A 1 90 ? -15.412 -7.564 23.722 1.00 90.69 90 GLN A C 1
ATOM 686 O O . GLN A 1 90 ? -16.150 -7.052 24.564 1.00 90.69 90 GLN A O 1
ATOM 691 N N . PHE A 1 91 ? -15.877 -8.000 22.548 1.00 94.38 91 PHE A N 1
ATOM 692 C CA . PHE A 1 91 ? -17.268 -7.847 22.129 1.00 94.38 91 PHE A CA 1
ATOM 693 C C . PHE A 1 91 ? -17.869 -9.197 21.752 1.00 94.38 91 PHE A C 1
ATOM 695 O O . PHE A 1 91 ? -17.423 -9.851 20.814 1.00 94.38 91 PHE A O 1
ATOM 702 N N . THR A 1 92 ? -18.967 -9.559 22.410 1.00 95.62 92 THR A N 1
ATOM 703 C CA . THR A 1 92 ? -19.770 -10.747 22.096 1.00 95.62 92 THR A CA 1
ATOM 704 C C . THR A 1 92 ? -20.387 -10.664 20.699 1.00 95.62 92 THR A C 1
ATOM 706 O O . THR A 1 92 ? -20.627 -11.689 20.062 1.00 95.62 92 THR A O 1
ATOM 709 N N . CYS A 1 93 ? -20.689 -9.454 20.210 1.00 95.19 93 CYS A N 1
ATOM 710 C CA . CYS A 1 93 ? -21.198 -9.270 18.856 1.00 95.19 93 CYS A CA 1
ATOM 711 C C . CYS A 1 93 ? -20.796 -7.940 18.203 1.00 95.19 93 CYS A C 1
ATOM 713 O O . CYS A 1 93 ? -20.653 -6.914 18.869 1.00 95.19 93 CYS A O 1
ATOM 715 N N . ALA A 1 94 ? -20.664 -7.958 16.874 1.00 96.88 94 ALA A N 1
ATOM 716 C CA . ALA A 1 94 ? -20.394 -6.786 16.049 1.00 96.88 94 ALA A CA 1
ATOM 717 C C . ALA A 1 94 ? -21.411 -6.690 14.903 1.00 96.88 94 ALA A C 1
ATOM 719 O O . ALA A 1 94 ? -21.582 -7.633 14.131 1.00 96.88 94 ALA A O 1
ATOM 720 N N . ILE A 1 95 ? -22.092 -5.549 14.786 1.00 97.19 95 ILE A N 1
ATOM 721 C CA . ILE A 1 95 ? -23.125 -5.310 13.770 1.00 97.19 95 ILE A CA 1
ATOM 722 C C . ILE A 1 95 ? -22.715 -4.113 12.912 1.00 97.19 95 ILE A C 1
ATOM 724 O O . ILE A 1 95 ? -22.671 -2.973 13.379 1.00 97.19 95 ILE A O 1
ATOM 728 N N . ALA A 1 96 ? -22.449 -4.380 11.635 1.00 97.44 96 ALA A N 1
ATOM 729 C CA . ALA A 1 96 ? -21.950 -3.402 10.678 1.00 97.44 96 ALA A CA 1
ATOM 730 C C . ALA A 1 96 ? -23.005 -3.078 9.606 1.00 97.44 96 ALA A C 1
ATOM 732 O O . ALA A 1 96 ? -23.367 -3.931 8.798 1.00 97.44 96 ALA A O 1
ATOM 733 N N . ILE A 1 97 ? -23.494 -1.836 9.582 1.00 96.06 97 ILE A N 1
ATOM 734 C CA . ILE A 1 97 ? -24.544 -1.378 8.658 1.00 96.06 97 ILE A CA 1
ATOM 735 C C . ILE A 1 97 ? -23.929 -0.464 7.593 1.00 96.06 97 ILE A C 1
ATOM 737 O O . ILE A 1 97 ? -23.362 0.575 7.918 1.00 96.06 97 ILE A O 1
ATOM 741 N N . ALA A 1 98 ? -24.046 -0.829 6.313 1.00 95.19 98 ALA A N 1
ATOM 742 C CA . ALA A 1 98 ? -23.399 -0.112 5.204 1.00 95.19 98 ALA A CA 1
ATOM 743 C C . ALA A 1 98 ? -21.935 0.297 5.522 1.00 95.19 98 ALA A C 1
ATOM 745 O O . ALA A 1 98 ? -21.601 1.484 5.449 1.00 95.19 98 ALA A O 1
ATOM 746 N N . PRO A 1 99 ? -21.089 -0.650 5.972 1.00 96.12 99 PRO A N 1
ATOM 747 C CA . PRO A 1 99 ? -19.753 -0.330 6.451 1.00 96.12 99 PRO A CA 1
ATOM 748 C C . PRO A 1 99 ? -18.840 0.134 5.319 1.00 96.12 99 PRO A C 1
ATOM 750 O O . PRO A 1 99 ? -18.938 -0.335 4.186 1.00 96.12 99 PRO A O 1
ATOM 753 N N . VAL A 1 100 ? -17.877 0.988 5.659 1.00 94.25 100 VAL A N 1
ATOM 754 C CA . VAL A 1 100 ? -16.657 1.092 4.855 1.00 94.25 100 VAL A CA 1
ATOM 755 C C . VAL A 1 100 ? -15.825 -0.159 5.141 1.00 94.25 100 VAL A C 1
ATOM 757 O O . VAL A 1 100 ? -15.432 -0.374 6.279 1.00 94.25 100 VAL A O 1
ATOM 760 N N . THR A 1 101 ? -15.602 -1.011 4.143 1.00 92.06 101 THR A N 1
ATOM 761 C CA . THR A 1 101 ? -14.847 -2.273 4.303 1.00 92.06 101 THR A CA 1
ATOM 762 C C . THR A 1 101 ? -13.415 -2.183 3.794 1.00 92.06 101 THR A C 1
ATOM 764 O O . THR A 1 101 ? -12.564 -2.955 4.217 1.00 92.06 101 THR A O 1
ATOM 767 N N . ASP A 1 102 ? -13.152 -1.237 2.895 1.00 89.62 102 ASP A N 1
ATOM 768 C CA . ASP A 1 102 ? -11.847 -0.996 2.293 1.00 89.62 102 ASP A CA 1
ATOM 769 C C . ASP A 1 102 ? -11.599 0.518 2.267 1.00 89.62 102 ASP A C 1
ATOM 771 O O . ASP A 1 102 ? -12.262 1.270 1.543 1.00 89.62 102 ASP A O 1
ATOM 775 N N . ILE A 1 103 ? -10.673 0.973 3.114 1.00 86.31 103 ILE A N 1
ATOM 776 C CA . ILE A 1 103 ? -10.330 2.394 3.244 1.00 86.31 103 ILE A CA 1
ATOM 777 C C . ILE A 1 103 ? -9.699 2.909 1.950 1.00 86.31 103 ILE A C 1
ATOM 779 O O . ILE A 1 103 ? -10.023 4.014 1.516 1.00 86.31 103 ILE A O 1
ATOM 783 N N . SER A 1 104 ? -8.837 2.121 1.308 1.00 85.06 104 SER A N 1
ATOM 784 C CA . SER A 1 104 ? -8.153 2.511 0.076 1.00 85.06 104 SER A CA 1
ATOM 785 C C . SER A 1 104 ? -9.152 2.700 -1.060 1.00 85.06 104 SER A C 1
ATOM 787 O O . SER A 1 104 ? -9.135 3.733 -1.732 1.00 85.06 104 SER A O 1
ATOM 789 N N . MET A 1 105 ? -10.084 1.763 -1.228 1.00 85.38 105 MET A N 1
ATOM 790 C CA . MET A 1 105 ? -11.174 1.880 -2.194 1.00 85.38 105 MET A CA 1
ATOM 791 C C . MET A 1 105 ? -12.083 3.072 -1.874 1.00 85.38 105 MET A C 1
ATOM 793 O O . MET A 1 105 ? -12.470 3.812 -2.779 1.00 85.38 105 MET A O 1
ATOM 797 N N . HIS A 1 106 ? -12.404 3.302 -0.598 1.00 84.88 106 HIS A N 1
ATOM 798 C CA . HIS A 1 106 ? -13.233 4.435 -0.187 1.00 84.88 106 HIS A CA 1
ATOM 799 C C . HIS A 1 106 ? -12.562 5.785 -0.472 1.00 84.88 106 HIS A C 1
ATOM 801 O O . HIS A 1 106 ? -13.205 6.692 -1.002 1.00 84.88 106 HIS A O 1
ATOM 807 N N . ILE A 1 107 ? -11.261 5.912 -0.191 1.00 82.75 107 ILE A N 1
ATOM 808 C CA . ILE A 1 107 ? -10.473 7.106 -0.518 1.00 82.75 107 ILE A CA 1
ATOM 809 C C . ILE A 1 107 ? -10.446 7.326 -2.032 1.00 82.75 107 ILE A C 1
ATOM 811 O O . ILE A 1 107 ? -10.699 8.450 -2.468 1.00 82.75 107 ILE A O 1
ATOM 815 N N . ARG A 1 108 ? -10.209 6.280 -2.839 1.00 77.62 108 ARG A N 1
ATOM 816 C CA . ARG A 1 108 ? -10.260 6.366 -4.313 1.00 77.62 108 ARG A CA 1
ATOM 817 C C . ARG A 1 108 ? -11.627 6.871 -4.783 1.00 77.62 108 ARG A C 1
ATOM 819 O O . ARG A 1 108 ? -11.706 7.878 -5.480 1.00 77.62 108 ARG A O 1
ATOM 826 N N . TYR A 1 109 ? -12.704 6.254 -4.297 1.00 80.06 109 TYR A N 1
ATOM 827 C CA . TYR A 1 109 ? -14.079 6.635 -4.620 1.00 80.06 109 TYR A CA 1
ATOM 828 C C . TYR A 1 109 ? -14.385 8.103 -4.292 1.00 80.06 109 TYR A C 1
ATOM 830 O O . TYR A 1 109 ? -14.950 8.825 -5.116 1.00 80.06 109 TYR A O 1
ATOM 838 N N . LEU A 1 110 ? -14.009 8.568 -3.097 1.00 77.00 110 LEU A N 1
ATOM 839 C CA . LEU A 1 110 ? -14.201 9.964 -2.702 1.00 77.00 110 LEU A CA 1
ATOM 840 C C . LEU A 1 110 ? -13.346 10.915 -3.541 1.00 77.00 110 LEU A C 1
ATOM 842 O O . LEU A 1 110 ? -13.812 11.995 -3.905 1.00 77.00 110 LEU A O 1
ATOM 846 N N . THR A 1 111 ? -12.117 10.524 -3.864 1.00 67.88 111 THR A N 1
ATOM 847 C CA . THR A 1 111 ? -11.195 11.325 -4.679 1.00 67.88 111 THR A CA 1
ATOM 848 C C . THR A 1 111 ? -11.737 11.508 -6.095 1.00 67.88 111 THR A C 1
ATOM 850 O O . THR A 1 111 ? -11.806 12.639 -6.581 1.00 67.88 111 THR A O 1
ATOM 853 N N . ASP A 1 112 ? -12.225 10.435 -6.718 1.00 70.62 112 ASP A N 1
ATOM 854 C CA . ASP A 1 112 ? -12.829 10.497 -8.050 1.00 70.62 112 ASP A CA 1
ATOM 855 C C . ASP A 1 112 ? -14.131 11.296 -8.057 1.00 70.62 112 ASP A C 1
ATOM 857 O O . ASP A 1 112 ? -14.358 12.121 -8.944 1.00 70.62 112 ASP A O 1
ATOM 861 N N . ARG A 1 113 ? -14.979 11.111 -7.040 1.00 70.12 113 ARG A N 1
ATOM 862 C CA . ARG A 1 113 ? -16.303 11.739 -6.991 1.00 70.12 113 ARG A CA 1
ATOM 863 C C . ARG A 1 113 ? -16.268 13.223 -6.615 1.00 70.12 113 ARG A C 1
ATOM 865 O O . ARG A 1 113 ? -17.153 13.970 -7.024 1.00 70.12 113 ARG A O 1
ATOM 872 N N . THR A 1 114 ? -15.279 13.662 -5.833 1.00 66.56 114 THR A N 1
ATOM 873 C CA . THR A 1 114 ? -15.164 15.064 -5.379 1.00 66.56 114 THR A CA 1
ATOM 874 C C . THR A 1 114 ? -14.340 15.949 -6.309 1.00 66.56 114 THR A C 1
ATOM 876 O O . THR A 1 114 ? -14.242 17.150 -6.066 1.00 66.56 114 THR A O 1
ATOM 879 N N . GLY A 1 115 ? -13.730 15.391 -7.361 1.00 57.81 115 GLY A N 1
ATOM 880 C CA . GLY A 1 115 ? -12.919 16.169 -8.297 1.00 57.81 115 GLY A CA 1
ATOM 881 C C . GLY A 1 115 ? -11.682 16.807 -7.655 1.00 57.81 115 GLY A C 1
ATOM 882 O O . GLY A 1 115 ? -11.054 17.663 -8.278 1.00 57.81 115 GLY A O 1
ATOM 883 N N . ARG A 1 116 ? -11.290 16.379 -6.441 1.00 56.88 116 ARG A N 1
ATOM 884 C CA . ARG A 1 116 ? -9.960 16.630 -5.863 1.00 56.88 116 ARG A CA 1
ATOM 885 C C . ARG A 1 116 ? -8.943 15.794 -6.634 1.00 56.88 116 ARG A C 1
ATOM 887 O O . ARG A 1 116 ? -8.357 14.848 -6.126 1.00 56.88 116 ARG A O 1
ATOM 894 N N . SER A 1 117 ? -8.802 16.120 -7.912 1.00 52.97 117 SER A N 1
ATOM 895 C CA . SER A 1 117 ? -7.851 15.505 -8.811 1.00 52.97 117 SER A CA 1
ATOM 896 C C . SER A 1 117 ? -6.468 15.755 -8.235 1.00 52.97 117 SER A C 1
ATOM 898 O O . SER A 1 117 ? -5.969 16.880 -8.257 1.00 52.97 117 SER A O 1
ATOM 900 N N . HIS A 1 118 ? -5.817 14.688 -7.785 1.00 58.22 118 HIS A N 1
ATOM 901 C CA . HIS A 1 118 ? -4.385 14.639 -7.967 1.00 58.22 118 HIS A CA 1
ATOM 902 C C . HIS A 1 118 ? -4.100 14.837 -9.465 1.00 58.22 118 HIS A C 1
ATOM 904 O O . HIS A 1 118 ? -4.905 14.449 -10.321 1.00 58.22 118 HIS A O 1
ATOM 910 N N . SER A 1 119 ? -3.019 15.540 -9.784 1.00 69.00 119 SER A N 1
ATOM 911 C CA . SER A 1 119 ? -2.659 15.890 -11.161 1.00 69.00 119 SER A CA 1
ATOM 912 C C . SER A 1 119 ? -2.688 14.669 -12.097 1.00 69.00 119 SER A C 1
ATOM 914 O O . SER A 1 119 ? -2.551 13.531 -11.644 1.00 69.00 119 SER A O 1
ATOM 916 N N . ALA A 1 120 ? -2.809 14.883 -13.411 1.00 68.62 120 ALA A N 1
ATOM 917 C CA . ALA A 1 120 ? -2.669 13.802 -14.398 1.00 68.62 120 ALA A CA 1
ATOM 918 C C . ALA A 1 120 ? -1.394 12.956 -14.172 1.00 68.62 120 ALA A C 1
ATOM 920 O O . ALA A 1 120 ? -1.404 11.752 -14.413 1.00 68.62 120 ALA A O 1
ATOM 921 N N . ILE A 1 121 ? -0.338 13.569 -13.621 1.00 71.50 121 ILE A N 1
ATOM 922 C CA . ILE A 1 121 ? 0.913 12.910 -13.228 1.00 71.50 121 ILE A CA 1
ATOM 923 C C . ILE A 1 121 ? 0.682 11.882 -12.117 1.00 71.50 121 ILE A C 1
ATOM 925 O O . ILE A 1 121 ? 1.188 10.771 -12.206 1.00 71.50 121 ILE A O 1
ATOM 929 N N . THR A 1 122 ? -0.099 12.204 -11.089 1.00 71.75 122 THR A N 1
ATOM 930 C CA . THR A 1 122 ? -0.345 11.270 -9.983 1.00 71.75 122 THR A CA 1
ATOM 931 C C . THR A 1 122 ? -1.204 10.094 -10.421 1.00 71.75 122 THR A C 1
ATOM 933 O O . THR A 1 122 ? -0.870 8.963 -10.097 1.00 71.75 122 THR A O 1
ATOM 936 N N . ARG A 1 123 ? -2.248 10.327 -11.229 1.00 71.31 123 ARG A N 1
ATOM 937 C CA . ARG A 1 123 ? -3.035 9.222 -11.805 1.00 71.31 123 ARG A CA 1
ATOM 938 C C . ARG A 1 123 ? -2.172 8.302 -12.668 1.00 71.31 123 ARG A C 1
ATOM 940 O O . ARG A 1 123 ? -2.328 7.088 -12.629 1.00 71.31 123 ARG A O 1
ATOM 947 N N . PHE A 1 124 ? -1.240 8.873 -13.427 1.00 72.12 124 PHE A N 1
ATOM 948 C CA . PHE A 1 124 ? -0.277 8.102 -14.208 1.00 72.12 124 PHE A CA 1
ATOM 949 C C . PHE A 1 124 ? 0.684 7.297 -13.317 1.00 72.12 124 PHE A C 1
ATOM 951 O O . PHE A 1 124 ? 0.925 6.123 -13.584 1.00 72.12 124 PHE A O 1
ATOM 958 N N . GLN A 1 125 ? 1.181 7.889 -12.227 1.00 75.62 125 GLN A N 1
ATOM 959 C CA . GLN A 1 125 ? 2.026 7.196 -11.248 1.00 75.62 125 GLN A CA 1
ATOM 960 C C . GLN A 1 125 ? 1.284 6.062 -10.533 1.00 75.62 125 GLN A C 1
ATOM 962 O O . GLN A 1 125 ? 1.850 4.983 -10.369 1.00 75.62 125 GLN A O 1
ATOM 967 N N . GLU A 1 126 ? 0.027 6.272 -10.145 1.00 73.69 126 GLU A N 1
ATOM 968 C CA . GLU A 1 126 ? -0.834 5.241 -9.555 1.00 73.69 126 GLU A CA 1
ATOM 969 C C . GLU A 1 126 ? -1.059 4.092 -10.538 1.00 73.69 126 GLU A C 1
ATOM 971 O O . GLU A 1 126 ? -0.819 2.938 -10.189 1.00 73.69 126 GLU A O 1
ATOM 976 N N . MET A 1 127 ? -1.414 4.409 -11.788 1.00 79.25 127 MET A N 1
ATOM 977 C CA . MET A 1 127 ? -1.607 3.419 -12.848 1.00 79.25 127 MET A CA 1
ATOM 978 C C . MET A 1 127 ? -0.346 2.577 -13.078 1.00 79.25 127 MET A C 1
ATOM 980 O O . MET A 1 127 ? -0.434 1.350 -13.137 1.00 79.25 127 MET A O 1
ATOM 984 N N . ILE A 1 128 ? 0.830 3.209 -13.190 1.00 81.12 128 ILE A N 1
ATOM 985 C CA . ILE A 1 128 ? 2.100 2.485 -13.337 1.00 81.12 128 ILE A CA 1
ATOM 986 C C . ILE A 1 128 ? 2.373 1.635 -12.101 1.00 81.12 128 ILE A C 1
ATOM 988 O O . ILE A 1 128 ? 2.774 0.486 -12.243 1.00 81.12 128 ILE A O 1
ATOM 992 N N . THR A 1 129 ? 2.146 2.164 -10.901 1.00 77.81 129 THR A N 1
ATOM 993 C CA . THR A 1 129 ? 2.455 1.451 -9.657 1.00 77.81 129 THR A CA 1
ATOM 994 C C . THR A 1 129 ? 1.588 0.205 -9.501 1.00 77.81 129 THR A C 1
ATOM 996 O O . THR A 1 129 ? 2.107 -0.881 -9.249 1.00 77.81 129 THR A O 1
ATOM 999 N N . GLU A 1 130 ? 0.279 0.339 -9.705 1.00 78.31 130 GLU A N 1
ATOM 1000 C CA . GLU A 1 130 ? -0.680 -0.765 -9.623 1.00 78.31 130 GLU A CA 1
ATOM 1001 C C . GLU A 1 130 ? -0.425 -1.803 -10.722 1.00 78.31 130 GLU A C 1
ATOM 1003 O O . GLU A 1 130 ? -0.359 -2.998 -10.445 1.00 78.31 130 GLU A O 1
ATOM 1008 N N . THR A 1 131 ? -0.183 -1.361 -11.958 1.00 80.81 131 THR A N 1
ATOM 1009 C CA . THR A 1 131 ? -0.000 -2.279 -13.091 1.00 80.81 131 THR A CA 1
ATOM 1010 C C . THR A 1 131 ? 1.364 -2.965 -13.074 1.00 80.81 131 THR A C 1
ATOM 1012 O O . THR A 1 131 ? 1.455 -4.186 -13.204 1.00 80.81 131 THR A O 1
ATOM 1015 N N . ALA A 1 132 ? 2.443 -2.201 -12.905 1.00 81.94 132 ALA A N 1
ATOM 1016 C CA . ALA A 1 132 ? 3.792 -2.746 -12.924 1.00 81.94 132 ALA A CA 1
ATOM 1017 C C . ALA A 1 132 ? 4.066 -3.558 -11.654 1.00 81.94 132 ALA A C 1
ATOM 1019 O O . ALA A 1 132 ? 4.345 -4.751 -11.749 1.00 81.94 132 ALA A O 1
ATOM 1020 N N . TRP A 1 133 ? 3.950 -2.950 -10.470 1.00 79.31 133 TRP A N 1
ATOM 1021 C CA . TRP A 1 133 ? 4.330 -3.610 -9.216 1.00 79.31 133 TRP A CA 1
ATOM 1022 C C . TRP A 1 133 ? 3.232 -4.518 -8.669 1.00 79.31 133 TRP A C 1
ATOM 1024 O O . TRP A 1 133 ? 3.537 -5.585 -8.146 1.00 79.31 133 TRP A O 1
ATOM 1034 N N . GLY A 1 134 ? 1.963 -4.129 -8.818 1.00 73.56 134 GLY A N 1
ATOM 1035 C CA . GLY A 1 134 ? 0.825 -4.912 -8.330 1.00 73.56 134 GLY A CA 1
ATOM 1036 C C . GLY A 1 134 ? 0.511 -6.156 -9.163 1.00 73.56 134 GLY A C 1
ATOM 1037 O O . GLY A 1 134 ? -0.039 -7.113 -8.616 1.00 73.56 134 GLY A O 1
ATOM 1038 N N . HIS A 1 135 ? 0.908 -6.195 -10.442 1.00 79.44 135 HIS A N 1
ATOM 1039 C CA . HIS A 1 135 ? 0.622 -7.328 -11.331 1.00 79.44 135 HIS A CA 1
ATOM 1040 C C . HIS A 1 135 ? 1.865 -7.931 -12.002 1.00 79.44 135 HIS A C 1
ATOM 1042 O O . HIS A 1 135 ? 2.163 -9.106 -11.796 1.00 79.44 135 HIS A O 1
ATOM 1048 N N . VAL A 1 136 ? 2.596 -7.165 -12.820 1.00 84.62 136 VAL A N 1
ATOM 1049 C CA . VAL A 1 136 ? 3.679 -7.723 -13.659 1.00 84.62 136 VAL A CA 1
ATOM 1050 C C . VAL A 1 136 ? 4.856 -8.230 -12.817 1.00 84.62 136 VAL A C 1
ATOM 1052 O O . VAL A 1 136 ? 5.397 -9.305 -13.085 1.00 84.62 136 VAL A O 1
ATOM 1055 N N . TRP A 1 137 ? 5.233 -7.481 -11.781 1.00 86.94 137 TRP A N 1
ATOM 1056 C CA . TRP A 1 137 ? 6.355 -7.808 -10.898 1.00 86.94 137 TRP A CA 1
ATOM 1057 C C . TRP A 1 137 ? 5.963 -8.622 -9.658 1.00 86.94 137 TRP A C 1
ATOM 1059 O O . TRP A 1 137 ? 6.844 -9.194 -9.027 1.00 86.94 137 TRP A O 1
ATOM 1069 N N . SER A 1 138 ? 4.672 -8.734 -9.324 1.00 84.06 138 SER A N 1
ATOM 1070 C CA . SER A 1 138 ? 4.195 -9.519 -8.170 1.00 84.06 138 SER A CA 1
ATOM 1071 C C . SER A 1 138 ? 3.976 -11.007 -8.474 1.00 84.06 138 SER A C 1
ATOM 1073 O O . SER A 1 138 ? 3.873 -11.818 -7.555 1.00 84.06 138 SER A O 1
ATOM 1075 N N . GLY A 1 139 ? 3.889 -11.390 -9.753 1.00 82.25 139 GLY A N 1
ATOM 1076 C CA . GLY A 1 139 ? 3.654 -12.780 -10.155 1.00 82.25 139 GLY A CA 1
ATOM 1077 C C . GLY A 1 139 ? 4.831 -13.717 -9.847 1.00 82.25 139 GLY A C 1
ATOM 1078 O O . GLY A 1 139 ? 5.991 -13.317 -9.898 1.00 82.25 139 GLY A O 1
ATOM 1079 N N . SER A 1 140 ? 4.561 -15.000 -9.602 1.00 86.56 140 SER A N 1
ATOM 1080 C CA . SER A 1 140 ? 5.594 -16.012 -9.304 1.00 86.56 140 SER A CA 1
ATOM 1081 C C . SER A 1 140 ? 6.059 -16.836 -10.515 1.00 86.56 140 SER A C 1
ATOM 1083 O O . SER A 1 140 ? 7.004 -17.609 -10.395 1.00 86.56 140 SER A O 1
ATOM 1085 N N . ASN A 1 141 ? 5.420 -16.682 -11.682 1.00 91.69 141 ASN A N 1
ATOM 1086 C CA . ASN A 1 141 ? 5.704 -17.497 -12.875 1.00 91.69 141 ASN A CA 1
ATOM 1087 C C . ASN A 1 141 ? 7.041 -17.171 -13.561 1.00 91.69 141 ASN A C 1
ATOM 1089 O O . ASN A 1 141 ? 7.581 -18.015 -14.266 1.00 91.69 141 ASN A O 1
ATOM 1093 N N . VAL A 1 142 ? 7.536 -15.944 -13.400 1.00 92.62 142 VAL A N 1
ATOM 1094 C CA . VAL A 1 142 ? 8.825 -15.476 -13.927 1.00 92.62 142 VAL A CA 1
ATOM 1095 C C . VAL A 1 142 ? 9.610 -14.961 -12.730 1.00 92.62 142 VAL A C 1
ATOM 1097 O O . VAL A 1 142 ? 9.042 -14.257 -11.900 1.00 92.62 142 VAL A O 1
ATOM 1100 N N . SER A 1 143 ? 10.882 -15.323 -12.594 1.00 94.00 143 SER A N 1
ATOM 1101 C CA . SER A 1 143 ? 11.694 -14.839 -11.472 1.00 94.00 143 SER A CA 1
ATOM 1102 C C . SER A 1 143 ? 12.022 -13.347 -11.611 1.00 94.00 143 SER A C 1
ATOM 1104 O O . SER A 1 143 ? 12.025 -12.795 -12.714 1.00 94.00 143 SER A O 1
ATOM 1106 N N . ASP A 1 144 ? 12.364 -12.683 -10.504 1.00 93.69 144 ASP A N 1
ATOM 1107 C CA . ASP A 1 144 ? 12.787 -11.273 -10.533 1.00 93.69 144 ASP A CA 1
ATOM 1108 C C . ASP A 1 144 ? 14.010 -11.054 -11.428 1.00 93.69 144 ASP A C 1
ATOM 1110 O O . ASP A 1 144 ? 14.069 -10.069 -12.168 1.00 93.69 144 ASP A O 1
ATOM 1114 N N . ARG A 1 145 ? 14.941 -12.015 -11.434 1.00 95.81 145 ARG A N 1
ATOM 1115 C CA . ARG A 1 145 ? 16.098 -12.027 -12.334 1.00 95.81 145 ARG A CA 1
ATOM 1116 C C . ARG A 1 145 ? 15.665 -12.029 -13.800 1.00 95.81 145 ARG A C 1
ATOM 1118 O O . ARG A 1 145 ? 16.122 -11.190 -14.572 1.00 95.81 145 ARG A O 1
ATOM 1125 N N . GLU A 1 146 ? 14.784 -12.947 -14.189 1.00 96.25 146 GLU A N 1
ATOM 1126 C CA . GLU A 1 146 ? 14.313 -13.066 -15.576 1.00 96.25 146 GLU A CA 1
ATOM 1127 C C . GLU A 1 146 ? 13.504 -11.837 -16.009 1.00 96.25 146 GLU A C 1
ATOM 1129 O O . GLU A 1 146 ? 13.731 -11.306 -17.097 1.00 96.25 146 GLU A O 1
ATOM 1134 N N . ARG A 1 147 ? 12.628 -11.314 -15.140 1.00 95.69 147 ARG A N 1
ATOM 1135 C CA . ARG A 1 147 ? 11.898 -10.059 -15.390 1.00 95.69 147 ARG A CA 1
ATOM 1136 C C . ARG A 1 147 ? 12.834 -8.881 -15.612 1.00 95.69 147 ARG A C 1
ATOM 1138 O O . ARG A 1 147 ? 12.604 -8.070 -16.513 1.00 95.69 147 ARG A O 1
ATOM 1145 N N . SER A 1 148 ? 13.888 -8.790 -14.805 1.00 96.69 148 SER A N 1
ATOM 1146 C CA . SER A 1 148 ? 14.913 -7.756 -14.923 1.00 96.69 148 SER A CA 1
ATOM 1147 C C . SER A 1 148 ? 15.616 -7.831 -16.279 1.00 96.69 148 SER A C 1
ATOM 1149 O O . SER A 1 148 ? 15.661 -6.834 -17.000 1.00 96.69 148 SER A O 1
ATOM 1151 N N . MET A 1 149 ? 16.043 -9.030 -16.697 1.00 97.94 149 MET A N 1
ATOM 1152 C CA . MET A 1 149 ? 16.649 -9.251 -18.016 1.00 97.94 149 MET A CA 1
ATOM 1153 C C . MET A 1 149 ? 15.709 -8.877 -19.171 1.00 97.94 149 MET A C 1
ATOM 1155 O O . MET A 1 149 ? 16.124 -8.178 -20.096 1.00 97.94 149 MET A O 1
ATOM 1159 N N . MET A 1 150 ? 14.440 -9.300 -19.114 1.00 96.75 150 MET A N 1
ATOM 1160 C CA . MET A 1 150 ? 13.437 -8.966 -20.134 1.00 96.75 150 MET A CA 1
ATOM 1161 C C . MET A 1 150 ? 13.214 -7.456 -20.234 1.00 96.75 150 MET A C 1
ATOM 1163 O O . MET A 1 150 ? 13.199 -6.899 -21.330 1.00 96.75 150 MET A O 1
ATOM 1167 N N . THR A 1 151 ? 13.076 -6.785 -19.090 1.00 97.19 151 THR A N 1
ATOM 1168 C CA . THR A 1 151 ? 12.856 -5.336 -19.031 1.00 97.19 151 THR A CA 1
ATOM 1169 C C . THR A 1 151 ? 14.052 -4.579 -19.604 1.00 97.19 151 THR A C 1
ATOM 1171 O O . THR A 1 151 ? 13.875 -3.683 -20.425 1.00 97.19 151 THR A O 1
ATOM 1174 N N . ILE A 1 152 ? 15.275 -4.980 -19.247 1.00 98.31 152 ILE A N 1
ATOM 1175 C CA . ILE A 1 152 ? 16.510 -4.397 -19.785 1.00 98.31 152 ILE A CA 1
ATOM 1176 C C . ILE A 1 152 ? 16.584 -4.561 -21.306 1.00 98.31 152 ILE A C 1
ATOM 1178 O O . ILE A 1 152 ? 16.876 -3.590 -22.003 1.00 98.31 152 ILE A O 1
ATOM 1182 N N . ALA A 1 153 ? 16.275 -5.750 -21.834 1.00 98.38 153 ALA A N 1
ATOM 1183 C CA . ALA A 1 153 ? 16.276 -5.993 -23.275 1.00 98.38 153 ALA A CA 1
ATOM 1184 C C . ALA A 1 153 ? 15.252 -5.111 -24.014 1.00 98.38 153 ALA A C 1
ATOM 1186 O O . ALA A 1 153 ? 15.574 -4.536 -25.055 1.00 98.38 153 ALA A O 1
ATOM 1187 N N . LEU A 1 154 ? 14.042 -4.956 -23.462 1.00 98.25 154 LEU A N 1
ATOM 1188 C CA . LEU A 1 154 ? 12.995 -4.103 -24.035 1.00 98.25 154 LEU A CA 1
ATOM 1189 C C . LEU A 1 154 ? 13.400 -2.625 -24.039 1.00 98.25 154 LEU A C 1
ATOM 1191 O O . LEU A 1 154 ? 13.315 -1.971 -25.076 1.00 98.25 154 LEU A O 1
ATOM 1195 N N . LEU A 1 155 ? 13.887 -2.102 -22.910 1.00 98.38 155 LEU A N 1
ATOM 1196 C CA . LEU A 1 155 ? 14.305 -0.700 -22.796 1.00 98.38 155 LEU A CA 1
ATOM 1197 C C . LEU A 1 155 ? 15.496 -0.387 -23.708 1.00 98.38 155 LEU A C 1
ATOM 1199 O O . LEU A 1 155 ? 15.512 0.652 -24.368 1.00 98.38 155 LEU A O 1
ATOM 1203 N N . ALA A 1 156 ? 16.459 -1.308 -23.801 1.00 98.12 156 ALA A N 1
ATOM 1204 C CA . ALA A 1 156 ? 17.593 -1.193 -24.710 1.00 98.12 156 ALA A CA 1
ATOM 1205 C C . ALA A 1 156 ? 17.167 -1.216 -26.185 1.00 98.12 156 ALA A C 1
ATOM 1207 O O . ALA A 1 156 ? 17.641 -0.394 -26.966 1.00 98.12 156 ALA A O 1
ATOM 1208 N N . GLY A 1 157 ? 16.258 -2.118 -26.567 1.00 97.81 157 GLY A N 1
ATOM 1209 C CA . GLY A 1 157 ? 15.752 -2.207 -27.939 1.00 97.81 157 GLY A CA 1
ATOM 1210 C C . GLY A 1 157 ? 14.917 -0.996 -28.364 1.00 97.81 157 GLY A C 1
ATOM 1211 O O . GLY A 1 157 ? 14.976 -0.592 -29.521 1.00 97.81 157 GLY A O 1
ATOM 1212 N N . LEU A 1 158 ? 14.176 -0.395 -27.429 1.00 97.62 158 LEU A N 1
ATOM 1213 C CA . LEU A 1 158 ? 13.335 0.783 -27.674 1.00 97.62 158 LEU A CA 1
ATOM 1214 C C . LEU A 1 158 ? 14.084 2.121 -27.538 1.00 97.62 158 LEU A C 1
ATOM 1216 O O . LEU A 1 158 ? 13.531 3.164 -27.878 1.00 97.62 158 LEU A O 1
ATOM 1220 N N . GLY A 1 159 ? 15.334 2.111 -27.064 1.00 95.44 159 GLY A N 1
ATOM 1221 C CA . GLY A 1 159 ? 16.146 3.322 -26.904 1.00 95.44 159 GLY A CA 1
ATOM 1222 C C . GLY A 1 159 ? 15.788 4.177 -25.681 1.00 95.44 159 GLY A C 1
ATOM 1223 O O . GLY A 1 159 ? 16.062 5.375 -25.669 1.00 95.44 159 GLY A O 1
ATOM 1224 N N . HIS A 1 160 ? 15.191 3.586 -24.645 1.00 97.12 160 HIS A N 1
ATOM 1225 C CA . HIS A 1 160 ? 14.850 4.267 -23.390 1.00 97.12 160 HIS A CA 1
ATOM 1226 C C . HIS A 1 160 ? 16.068 4.328 -22.455 1.00 97.12 160 HIS A C 1
ATOM 1228 O O . HIS A 1 160 ? 16.215 3.521 -21.537 1.00 97.12 160 HIS A O 1
ATOM 1234 N N . GLU A 1 161 ? 17.002 5.240 -22.745 1.00 96.62 161 GLU A N 1
ATOM 1235 C CA . GLU A 1 161 ? 18.337 5.260 -22.124 1.00 96.62 161 GLU A CA 1
ATOM 1236 C C . GLU A 1 161 ? 18.321 5.507 -20.603 1.00 96.62 161 GLU A C 1
ATOM 1238 O O . GLU A 1 161 ? 19.096 4.885 -19.867 1.00 96.62 161 GLU A O 1
ATOM 1243 N N . GLU A 1 162 ? 17.451 6.398 -20.116 1.00 94.62 162 GLU A N 1
ATOM 1244 C CA . GLU A 1 162 ? 17.387 6.765 -18.695 1.00 94.62 162 GLU A CA 1
ATOM 1245 C C . GLU A 1 162 ? 16.822 5.622 -17.843 1.00 94.62 162 GLU A C 1
ATOM 1247 O O . GLU A 1 162 ? 17.402 5.244 -16.817 1.00 94.62 162 GLU A O 1
ATOM 1252 N N . GLU A 1 163 ? 15.728 5.020 -18.306 1.00 96.19 163 GLU A N 1
ATOM 1253 C CA . GLU A 1 163 ? 15.088 3.863 -17.693 1.00 96.19 163 GLU A CA 1
ATOM 1254 C C . GLU A 1 163 ? 15.991 2.632 -17.774 1.00 96.19 163 GLU A C 1
ATOM 1256 O O . GLU A 1 163 ? 16.103 1.890 -16.797 1.00 96.19 163 GLU A O 1
ATOM 1261 N N . LEU A 1 164 ? 16.702 2.433 -18.890 1.00 97.94 164 LEU A N 1
ATOM 1262 C CA . LEU A 1 164 ? 17.691 1.363 -19.016 1.00 97.94 164 LEU A CA 1
ATOM 1263 C C . LEU A 1 164 ? 18.758 1.481 -17.922 1.00 97.94 164 LEU A C 1
ATOM 1265 O O . LEU A 1 164 ? 19.028 0.513 -17.211 1.00 97.94 164 LEU A O 1
ATOM 1269 N N . ALA A 1 165 ? 19.334 2.672 -17.736 1.00 97.38 165 ALA A N 1
ATOM 1270 C CA . ALA A 1 165 ? 20.315 2.901 -16.680 1.00 97.38 165 ALA A CA 1
ATOM 1271 C C . ALA A 1 165 ? 19.720 2.653 -15.282 1.00 97.38 165 ALA A C 1
ATOM 1273 O O . ALA A 1 165 ? 20.409 2.140 -14.399 1.00 97.38 165 ALA A O 1
ATOM 1274 N N . MET A 1 166 ? 18.453 3.014 -15.058 1.00 96.12 166 MET A N 1
ATOM 1275 C CA . MET A 1 166 ? 17.748 2.737 -13.804 1.00 96.12 166 MET A CA 1
ATOM 1276 C C . MET A 1 166 ? 17.609 1.236 -13.544 1.00 96.12 166 MET A C 1
ATOM 1278 O O . MET A 1 166 ? 17.979 0.776 -12.466 1.00 96.12 166 MET A O 1
ATOM 1282 N N . HIS A 1 167 ? 17.142 0.468 -14.527 1.00 96.62 167 HIS A N 1
ATOM 1283 C CA . HIS A 1 167 ? 16.945 -0.972 -14.376 1.00 96.62 167 HIS A CA 1
ATOM 1284 C C . HIS A 1 167 ? 18.262 -1.742 -14.247 1.00 96.62 167 HIS A C 1
ATOM 1286 O O . HIS A 1 167 ? 18.314 -2.705 -13.487 1.00 96.62 167 HIS A O 1
ATOM 1292 N N . ILE A 1 168 ? 19.342 -1.274 -14.883 1.00 97.44 168 ILE A N 1
ATOM 1293 C CA . ILE A 1 168 ? 20.688 -1.822 -14.667 1.00 97.44 168 ILE A CA 1
ATOM 1294 C C . ILE A 1 168 ? 21.141 -1.619 -13.213 1.00 97.44 168 ILE A C 1
ATOM 1296 O O . ILE A 1 168 ? 21.708 -2.533 -12.629 1.00 97.44 168 ILE A O 1
ATOM 1300 N N . ARG A 1 169 ? 20.852 -0.472 -12.578 1.00 96.69 169 ARG A N 1
ATOM 1301 C CA . ARG A 1 169 ? 21.150 -0.294 -11.139 1.00 96.69 169 ARG A CA 1
ATOM 1302 C C . ARG A 1 169 ? 20.328 -1.228 -10.260 1.00 96.69 169 ARG A C 1
ATOM 1304 O O . ARG A 1 169 ? 20.848 -1.788 -9.298 1.00 96.69 169 ARG A O 1
ATOM 1311 N N . SER A 1 170 ? 19.058 -1.418 -10.605 1.00 94.31 170 SER A N 1
ATOM 1312 C CA . SER A 1 170 ? 18.154 -2.301 -9.868 1.00 94.31 170 SER A CA 1
ATOM 1313 C C . SER A 1 170 ? 18.539 -3.779 -9.952 1.00 94.31 170 SER A C 1
ATOM 1315 O O . SER A 1 170 ? 18.000 -4.567 -9.174 1.00 94.31 170 SER A O 1
ATOM 1317 N N . THR A 1 171 ? 19.483 -4.187 -10.818 1.00 95.81 171 THR A N 1
ATOM 1318 C CA . THR A 1 171 ? 19.895 -5.597 -10.888 1.00 95.81 171 THR A CA 1
ATOM 1319 C C . THR A 1 171 ? 20.436 -6.112 -9.556 1.00 95.81 171 THR A C 1
ATOM 1321 O O . THR A 1 171 ? 20.160 -7.261 -9.211 1.00 95.81 171 THR A O 1
ATOM 1324 N N . ALA A 1 172 ? 21.054 -5.232 -8.756 1.00 92.06 172 ALA A N 1
ATOM 1325 C CA . ALA A 1 172 ? 21.515 -5.506 -7.394 1.00 92.06 172 ALA A CA 1
ATOM 1326 C C . ALA A 1 172 ? 20.422 -6.079 -6.469 1.00 92.06 172 ALA A C 1
ATOM 1328 O O . ALA A 1 172 ? 20.730 -6.848 -5.565 1.00 92.06 172 ALA A O 1
ATOM 1329 N N . ASN A 1 173 ? 19.150 -5.753 -6.726 1.00 92.50 173 ASN A N 1
ATOM 1330 C CA . ASN A 1 173 ? 18.007 -6.201 -5.926 1.00 92.50 173 ASN A CA 1
ATOM 1331 C C . ASN A 1 173 ? 17.219 -7.351 -6.573 1.00 92.50 173 ASN A C 1
ATOM 1333 O O . ASN A 1 173 ? 16.324 -7.902 -5.946 1.00 92.50 173 ASN A O 1
ATOM 1337 N N . THR A 1 174 ? 17.518 -7.704 -7.827 1.00 93.62 174 THR A N 1
ATOM 1338 C CA . THR A 1 174 ? 16.755 -8.716 -8.594 1.00 93.62 174 THR A CA 1
ATOM 1339 C C . THR A 1 174 ? 17.509 -10.033 -8.772 1.00 93.62 174 THR A C 1
ATOM 1341 O O . THR A 1 174 ? 16.947 -11.003 -9.269 1.00 93.62 174 THR A O 1
ATOM 1344 N N . GLY A 1 175 ? 18.795 -10.072 -8.407 1.00 91.69 175 GLY A N 1
ATOM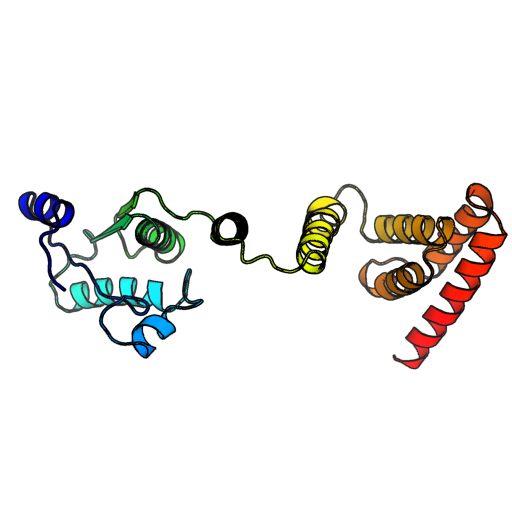 1345 C CA . GLY A 1 175 ? 19.666 -11.234 -8.603 1.00 91.69 175 GLY A CA 1
ATOM 1346 C C . GLY A 1 175 ? 20.217 -11.388 -10.026 1.00 91.69 175 GLY A C 1
ATOM 1347 O O . GLY A 1 175 ? 20.926 -12.355 -10.289 1.00 91.69 175 GLY A O 1
ATOM 1348 N N . ALA A 1 176 ? 19.924 -10.459 -10.944 1.00 97.06 176 ALA A N 1
ATOM 1349 C CA . ALA A 1 176 ? 20.551 -10.427 -12.264 1.00 97.06 176 ALA A CA 1
ATOM 1350 C C . ALA A 1 176 ? 22.015 -9.961 -12.171 1.00 97.06 176 ALA A C 1
ATOM 1352 O O . ALA A 1 176 ? 22.328 -8.932 -11.567 1.00 97.06 176 ALA A O 1
ATOM 1353 N N . SER A 1 177 ? 22.912 -10.725 -12.786 1.00 96.81 177 SER A N 1
ATOM 1354 C CA . SER A 1 177 ? 24.348 -10.446 -12.832 1.00 96.81 177 SER A CA 1
ATOM 1355 C C . SER A 1 177 ? 24.724 -9.523 -13.997 1.00 96.81 177 SER A C 1
ATOM 1357 O O . SER A 1 177 ? 23.936 -9.273 -14.910 1.00 96.81 177 SER A O 1
ATOM 1359 N N . MET A 1 178 ? 25.965 -9.032 -14.002 1.00 96.50 178 MET A N 1
ATOM 1360 C CA . MET A 1 178 ? 26.501 -8.295 -15.154 1.00 96.50 178 MET A CA 1
ATOM 1361 C C . MET A 1 178 ? 26.542 -9.157 -16.424 1.00 96.50 178 MET A C 1
ATOM 1363 O O . MET A 1 178 ? 26.312 -8.641 -17.517 1.00 96.50 178 MET A O 1
ATOM 1367 N N . ASP A 1 179 ? 26.800 -10.462 -16.287 1.00 97.50 179 ASP A N 1
ATOM 1368 C CA . ASP A 1 179 ? 26.781 -11.393 -17.416 1.00 97.50 179 ASP A CA 1
ATOM 1369 C C . ASP A 1 179 ? 25.374 -11.575 -17.980 1.00 97.50 179 ASP A C 1
ATOM 1371 O O . ASP A 1 179 ? 25.205 -11.605 -19.196 1.00 97.50 179 ASP A O 1
ATOM 1375 N N . ASP A 1 180 ? 24.354 -11.584 -17.125 1.00 98.12 180 ASP A N 1
ATOM 1376 C CA . ASP A 1 180 ? 22.958 -11.632 -17.564 1.00 98.12 180 ASP A CA 1
ATOM 1377 C C . ASP A 1 180 ? 22.593 -10.406 -18.405 1.00 98.12 180 ASP A C 1
ATOM 1379 O O . ASP A 1 180 ? 21.996 -10.523 -19.476 1.00 98.12 180 ASP A O 1
ATOM 1383 N N . VAL A 1 181 ? 23.003 -9.217 -17.953 1.00 98.06 181 VAL A N 1
ATOM 1384 C CA . VAL A 1 181 ? 22.811 -7.979 -18.716 1.00 98.06 181 VAL A CA 1
ATOM 1385 C C . VAL A 1 181 ? 23.574 -8.039 -20.037 1.00 98.06 181 VAL A C 1
ATOM 1387 O O . VAL A 1 181 ? 23.016 -7.693 -21.076 1.00 98.06 181 VAL A O 1
ATOM 1390 N N . ARG A 1 182 ? 24.818 -8.528 -20.033 1.00 98.06 182 ARG A N 1
ATOM 1391 C CA . ARG A 1 182 ? 25.625 -8.705 -21.248 1.00 98.06 182 ARG A CA 1
ATOM 1392 C C . ARG A 1 182 ? 24.919 -9.607 -22.263 1.00 98.06 182 ARG A C 1
ATOM 1394 O O . ARG A 1 182 ? 24.805 -9.210 -23.419 1.00 98.06 182 ARG A O 1
ATOM 1401 N N . GLU A 1 183 ? 24.409 -10.762 -21.843 1.00 98.19 183 GLU A N 1
ATOM 1402 C CA . GLU A 1 183 ? 23.677 -11.690 -22.716 1.00 98.19 183 GLU A CA 1
ATOM 1403 C C . GLU A 1 183 ? 22.368 -11.077 -23.241 1.00 98.19 183 GLU A C 1
ATOM 1405 O O . GLU A 1 183 ? 22.082 -11.153 -24.438 1.00 98.19 183 GLU A O 1
ATOM 1410 N N . ALA A 1 184 ? 21.608 -10.370 -22.398 1.00 98.12 184 ALA A N 1
ATOM 1411 C CA . ALA A 1 184 ? 20.405 -9.660 -22.838 1.00 98.12 184 ALA A CA 1
ATOM 1412 C C . ALA A 1 184 ? 20.720 -8.629 -23.940 1.00 98.12 184 ALA A C 1
ATOM 1414 O O . ALA A 1 184 ? 20.011 -8.548 -24.945 1.00 98.12 184 ALA A O 1
ATOM 1415 N N . LEU A 1 185 ? 21.818 -7.880 -23.806 1.00 98.31 185 LEU A N 1
ATOM 1416 C CA . LEU A 1 185 ? 22.244 -6.906 -24.815 1.00 98.31 185 LEU A CA 1
ATOM 1417 C C . LEU A 1 185 ? 22.791 -7.558 -26.096 1.00 98.31 185 LEU A C 1
ATOM 1419 O O . LEU A 1 185 ? 22.641 -6.986 -27.178 1.00 98.31 185 LEU A O 1
ATOM 1423 N N . MET A 1 186 ? 23.354 -8.769 -26.016 1.00 98.25 186 MET A N 1
ATOM 1424 C CA . MET A 1 186 ? 23.687 -9.554 -27.212 1.00 98.25 186 MET A CA 1
ATOM 1425 C C . MET A 1 186 ? 22.424 -9.928 -27.998 1.00 98.25 186 MET A C 1
ATOM 1427 O O . MET A 1 186 ? 22.403 -9.792 -29.220 1.00 98.25 186 MET A O 1
ATOM 1431 N N . HIS A 1 187 ? 21.337 -10.308 -27.318 1.00 98.12 187 HIS A N 1
ATOM 1432 C CA . HIS A 1 187 ? 20.045 -10.534 -27.975 1.00 98.12 187 HIS A CA 1
ATOM 1433 C C . HIS A 1 187 ? 19.500 -9.257 -28.631 1.00 98.12 187 HIS A C 1
ATOM 1435 O O . HIS A 1 187 ? 19.024 -9.306 -29.767 1.00 98.12 187 HIS A O 1
ATOM 1441 N N . VAL A 1 188 ? 19.621 -8.103 -27.968 1.00 98.50 188 VAL A N 1
ATOM 1442 C CA . VAL A 1 188 ? 19.235 -6.801 -28.544 1.00 98.50 188 VAL A CA 1
ATOM 1443 C C . VAL A 1 188 ? 19.996 -6.534 -29.845 1.00 98.50 188 VAL A C 1
ATOM 1445 O O . VAL A 1 188 ? 19.387 -6.100 -30.819 1.00 98.50 188 VAL A O 1
ATOM 1448 N N . ALA A 1 189 ? 21.290 -6.858 -29.918 1.00 97.75 189 ALA A N 1
ATOM 1449 C CA . ALA A 1 189 ? 22.079 -6.655 -31.135 1.00 97.75 189 ALA A CA 1
ATOM 1450 C C . ALA A 1 189 ? 21.513 -7.424 -32.340 1.00 97.75 189 ALA A C 1
ATOM 1452 O O . ALA A 1 189 ? 21.506 -6.899 -33.455 1.00 97.75 189 ALA A O 1
ATOM 1453 N N . ILE A 1 190 ? 21.018 -8.642 -32.106 1.00 98.31 190 ILE A N 1
ATOM 1454 C CA . ILE A 1 190 ? 20.472 -9.519 -33.148 1.00 98.31 190 ILE A CA 1
ATOM 1455 C C . ILE A 1 190 ? 19.042 -9.132 -33.532 1.00 98.31 190 ILE A C 1
ATOM 1457 O O . ILE A 1 190 ? 18.719 -9.117 -34.718 1.00 98.31 190 ILE A O 1
ATOM 1461 N N . TYR A 1 191 ? 18.191 -8.807 -32.556 1.00 98.00 191 TYR A N 1
ATOM 1462 C CA . TYR A 1 191 ? 16.748 -8.662 -32.787 1.00 98.00 191 TYR A CA 1
ATOM 1463 C C . TYR A 1 191 ? 16.248 -7.214 -32.857 1.00 98.00 191 TYR A C 1
ATOM 1465 O O . TYR A 1 191 ? 15.218 -6.965 -33.477 1.00 98.00 191 TYR A O 1
ATOM 1473 N N . ALA A 1 192 ? 16.968 -6.260 -32.265 1.00 96.69 192 ALA A N 1
ATOM 1474 C CA . ALA A 1 192 ? 16.665 -4.824 -32.329 1.00 96.69 192 ALA A CA 1
ATOM 1475 C C . ALA A 1 192 ? 17.750 -4.015 -33.069 1.00 96.69 192 ALA A C 1
ATOM 1477 O O . ALA A 1 192 ? 17.540 -2.852 -33.409 1.00 96.69 192 ALA A O 1
ATOM 1478 N N . GLY A 1 193 ? 18.893 -4.641 -33.365 1.00 97.31 193 GLY A N 1
ATOM 1479 C CA . GLY A 1 193 ? 19.967 -4.092 -34.182 1.00 97.31 193 GLY A CA 1
ATOM 1480 C C . GLY A 1 193 ? 21.202 -3.669 -33.386 1.00 97.31 193 GLY A C 1
ATOM 1481 O O . GLY A 1 193 ? 21.137 -3.163 -32.264 1.00 97.31 193 GLY A O 1
ATOM 1482 N N . VAL A 1 194 ? 22.364 -3.828 -34.023 1.00 97.38 194 VAL A N 1
ATOM 1483 C CA . VAL A 1 194 ? 23.681 -3.488 -33.458 1.00 97.38 194 VAL A CA 1
ATOM 1484 C C . VAL A 1 194 ? 23.781 -2.033 -32.964 1.00 97.38 194 VAL A C 1
ATOM 1486 O O . VAL A 1 194 ? 24.370 -1.829 -31.904 1.00 97.38 194 VAL A O 1
ATOM 1489 N N . PRO A 1 195 ? 23.206 -1.009 -33.634 1.00 97.94 195 PRO A N 1
ATOM 1490 C CA . PRO A 1 195 ? 23.249 0.361 -33.116 1.00 97.94 195 PRO A CA 1
ATOM 1491 C C . PRO A 1 195 ? 22.585 0.526 -31.740 1.00 97.94 195 PRO A C 1
ATOM 1493 O O . PRO A 1 195 ? 23.172 1.158 -30.862 1.00 97.94 195 PRO A O 1
ATOM 1496 N N . ALA A 1 196 ? 21.412 -0.083 -31.525 1.00 97.06 196 ALA A N 1
ATOM 1497 C CA . ALA A 1 196 ? 20.715 -0.043 -30.237 1.00 97.06 196 ALA A CA 1
ATOM 1498 C C . ALA A 1 196 ? 21.540 -0.739 -29.145 1.00 97.06 196 ALA A C 1
ATOM 1500 O O . ALA A 1 196 ? 21.745 -0.189 -28.061 1.00 97.06 196 ALA A O 1
ATOM 1501 N N . ALA A 1 197 ? 22.114 -1.903 -29.464 1.00 97.81 197 ALA A N 1
ATOM 1502 C CA . ALA A 1 197 ? 22.983 -2.628 -28.543 1.00 97.81 197 ALA A CA 1
ATOM 1503 C C . ALA A 1 197 ? 24.267 -1.858 -28.197 1.00 97.81 197 ALA A C 1
ATOM 1505 O O . ALA A 1 197 ? 24.643 -1.812 -27.030 1.00 97.81 197 ALA A O 1
ATOM 1506 N N . ASN A 1 198 ? 24.922 -1.201 -29.160 1.00 98.12 198 ASN A N 1
ATOM 1507 C CA . ASN A 1 198 ? 26.114 -0.384 -28.898 1.00 98.12 198 ASN A CA 1
ATOM 1508 C C . ASN A 1 198 ? 25.820 0.752 -27.908 1.00 98.12 198 ASN A C 1
ATOM 1510 O O . ASN A 1 198 ? 26.588 0.983 -26.969 1.00 98.12 198 ASN A O 1
ATOM 1514 N N . THR A 1 199 ? 24.690 1.435 -28.093 1.00 98.12 199 THR A N 1
ATOM 1515 C CA . THR A 1 199 ? 24.202 2.448 -27.152 1.00 98.12 199 THR A CA 1
ATOM 1516 C C . THR A 1 199 ? 23.940 1.840 -25.774 1.00 98.12 199 THR A C 1
ATOM 1518 O O . THR A 1 199 ? 24.434 2.361 -24.773 1.00 98.12 199 THR A O 1
ATOM 1521 N N . ALA A 1 200 ? 23.253 0.700 -25.712 1.00 98.25 200 ALA A N 1
ATOM 1522 C CA . ALA A 1 200 ? 22.955 0.019 -24.458 1.00 98.25 200 ALA A CA 1
ATOM 1523 C C . ALA A 1 200 ? 24.219 -0.453 -23.714 1.00 98.25 200 ALA A C 1
ATOM 1525 O O . ALA A 1 200 ? 24.331 -0.245 -22.507 1.00 98.25 200 ALA A O 1
ATOM 1526 N N . PHE A 1 201 ? 25.219 -0.998 -24.416 1.00 98.44 201 PHE A N 1
ATOM 1527 C CA . PHE A 1 201 ? 26.505 -1.397 -23.829 1.00 98.44 201 PHE A CA 1
ATOM 1528 C C . PHE A 1 201 ? 27.275 -0.203 -23.260 1.00 98.44 201 PHE A C 1
ATOM 1530 O O . PHE A 1 201 ? 27.865 -0.299 -22.180 1.00 98.44 201 PHE A O 1
ATOM 1537 N N . ARG A 1 202 ? 27.247 0.947 -23.947 1.00 98.38 202 ARG A N 1
ATOM 1538 C CA . ARG A 1 202 ? 27.819 2.197 -23.430 1.00 98.38 202 ARG A CA 1
ATOM 1539 C C . ARG A 1 202 ? 27.137 2.612 -22.123 1.00 98.38 202 ARG A C 1
ATOM 1541 O O . ARG A 1 202 ? 27.837 2.940 -21.166 1.00 98.38 202 ARG A O 1
ATOM 1548 N N . ILE A 1 203 ? 25.804 2.576 -22.072 1.00 98.31 203 ILE A N 1
ATOM 1549 C CA . ILE A 1 203 ? 25.017 2.928 -20.878 1.00 98.31 203 ILE A CA 1
ATOM 1550 C C . ILE A 1 203 ? 25.298 1.957 -19.731 1.00 98.31 203 ILE A C 1
ATOM 1552 O O . ILE A 1 203 ? 25.537 2.399 -18.606 1.00 98.31 203 ILE A O 1
ATOM 1556 N N . ALA A 1 204 ? 25.337 0.652 -20.007 1.00 97.81 204 ALA A N 1
ATOM 1557 C CA . ALA A 1 204 ? 25.652 -0.371 -19.017 1.00 97.81 204 ALA A CA 1
ATOM 1558 C C . ALA A 1 204 ? 27.031 -0.132 -18.395 1.00 97.81 204 ALA A C 1
ATOM 1560 O O . ALA A 1 204 ? 27.146 -0.013 -17.176 1.00 97.81 204 ALA A O 1
ATOM 1561 N N . LYS A 1 205 ? 28.064 0.066 -19.227 1.00 97.50 205 LYS A N 1
ATOM 1562 C CA . LYS A 1 205 ? 29.425 0.373 -18.765 1.00 97.50 205 LYS A CA 1
ATOM 1563 C C . LYS A 1 205 ? 29.469 1.621 -17.877 1.00 97.50 205 LYS A C 1
ATOM 1565 O O . LYS A 1 205 ? 30.093 1.603 -16.821 1.00 97.50 205 LYS A O 1
ATOM 1570 N N . GLN A 1 206 ? 28.813 2.702 -18.299 1.00 97.44 206 GLN A N 1
ATOM 1571 C CA . GLN A 1 206 ? 28.753 3.948 -17.525 1.00 97.44 206 GLN A CA 1
ATOM 1572 C C . GLN A 1 206 ? 28.003 3.773 -16.200 1.00 97.44 206 GLN A C 1
ATOM 1574 O O . GLN A 1 206 ? 28.371 4.389 -15.203 1.00 97.44 206 GLN A O 1
ATOM 1579 N N . THR A 1 207 ? 26.953 2.955 -16.190 1.00 97.25 207 THR A N 1
ATOM 1580 C CA . THR A 1 207 ? 26.133 2.710 -15.003 1.00 97.25 207 THR A CA 1
ATOM 1581 C C . THR A 1 207 ? 26.897 1.889 -13.972 1.00 97.25 207 THR A C 1
ATOM 1583 O O . THR A 1 207 ? 26.966 2.311 -12.821 1.00 97.25 207 THR A O 1
ATOM 1586 N N . TYR A 1 208 ? 27.542 0.792 -14.378 1.00 96.12 208 TYR A N 1
ATOM 1587 C CA . TYR A 1 208 ? 28.340 -0.032 -13.466 1.00 96.12 208 TYR A CA 1
ATOM 1588 C C . TYR A 1 208 ?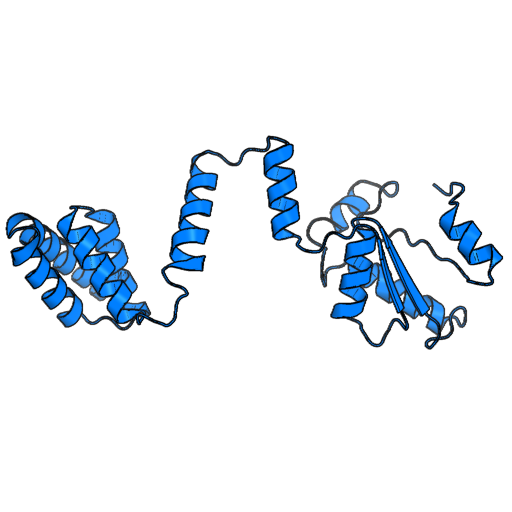 29.522 0.732 -12.866 1.00 96.12 208 TYR A C 1
ATOM 1590 O O . TYR A 1 208 ? 29.701 0.702 -11.654 1.00 96.12 208 TYR A O 1
ATOM 1598 N N . ALA A 1 209 ? 30.241 1.525 -13.668 1.00 95.31 209 ALA A N 1
ATOM 1599 C CA . ALA A 1 209 ? 31.330 2.360 -13.155 1.00 95.31 209 ALA A CA 1
ATOM 1600 C C . ALA A 1 209 ? 30.865 3.341 -12.056 1.00 95.31 209 ALA A C 1
ATOM 1602 O O . ALA A 1 209 ? 31.585 3.578 -11.090 1.00 95.31 209 ALA A O 1
ATOM 1603 N N . LYS A 1 210 ? 29.648 3.895 -12.175 1.00 93.50 210 LYS A N 1
ATOM 1604 C CA . LYS A 1 210 ? 29.052 4.769 -11.146 1.00 93.50 210 LYS A CA 1
ATOM 1605 C C . LYS A 1 210 ? 28.595 4.008 -9.899 1.00 93.50 210 LYS A C 1
ATOM 1607 O O . LYS A 1 210 ? 28.559 4.585 -8.818 1.00 93.50 210 LYS A O 1
ATOM 1612 N N . MET A 1 211 ? 28.186 2.748 -10.042 1.00 91.38 211 MET A N 1
ATOM 1613 C CA . MET A 1 211 ? 27.800 1.907 -8.904 1.00 91.38 211 MET A CA 1
ATOM 1614 C C . MET A 1 211 ? 29.029 1.518 -8.079 1.00 91.38 211 MET A C 1
ATOM 1616 O O . MET A 1 211 ? 28.990 1.609 -6.855 1.00 91.38 211 MET A O 1
ATOM 1620 N N . GLU A 1 212 ? 30.133 1.174 -8.745 1.00 88.69 212 GLU A N 1
ATOM 1621 C CA . GLU A 1 212 ? 31.413 0.868 -8.098 1.00 88.69 212 GLU A CA 1
ATOM 1622 C C . GLU A 1 212 ? 32.002 2.082 -7.368 1.00 88.69 212 GLU A C 1
ATOM 1624 O O . GLU A 1 212 ? 32.535 1.930 -6.277 1.00 88.69 212 GLU A O 1
ATOM 1629 N N . SER A 1 213 ? 31.871 3.297 -7.916 1.00 84.12 213 SER A N 1
ATOM 1630 C CA . SER A 1 213 ? 32.391 4.511 -7.264 1.00 84.12 213 SER A CA 1
ATOM 1631 C C . SER A 1 213 ? 31.609 4.957 -6.024 1.00 84.12 213 SER A C 1
ATOM 1633 O O . SER A 1 213 ? 32.098 5.797 -5.274 1.00 84.12 213 SER A O 1
ATOM 1635 N N . ASN A 1 214 ? 30.380 4.464 -5.852 1.00 71.50 214 ASN A N 1
ATOM 1636 C CA . ASN A 1 214 ? 29.469 4.843 -4.767 1.00 71.50 214 ASN A CA 1
ATOM 1637 C C . ASN A 1 214 ? 29.328 3.752 -3.688 1.00 71.50 214 ASN A C 1
ATOM 1639 O O . ASN A 1 214 ? 28.507 3.916 -2.784 1.00 71.50 214 ASN A O 1
ATOM 1643 N N . SER A 1 215 ? 30.072 2.649 -3.817 1.00 59.84 215 SER A N 1
ATOM 1644 C CA . SER A 1 215 ? 30.116 1.528 -2.867 1.00 59.84 215 SER A CA 1
ATOM 1645 C C . SER A 1 215 ? 31.337 1.641 -1.960 1.00 59.84 215 SER A C 1
ATOM 1647 O O . SER A 1 215 ? 31.212 1.267 -0.774 1.00 59.84 215 SER A O 1
#

Sequence (215 aa):
MGGYDFFAHFLASRGYAVLQPNFRGSSGYGYQWRQAGFGEWGTGIMQHDLTDVAQNLIERGFADPDRICIVGASYGGYAALAAAAFTPDQFTCAIAIAPVTDISMHIRYLTDRTGRSHSAITRFQEMITETAWGHVWSGSNVSDRERSMMTIALLAGLGHEEELAMHIRSTANTGASMDDVREALMHVAIYAGVPAANTAFRIAKQTYAKMESNS

Radius of gyration: 28.12 Å; chains: 1; bounding box: 70×40×71 Å